Protein AF-A0A180FWT0-F1 (afdb_monomer_lite)

pLDDT: mean 76.41, std 14.76, range [39.97, 93.94]

Organism: Puccinia triticina (isolate 1-1 / race 1 (BBBD)) (NCBI:txid630390)

Radius of gyration: 34.97 Å; chains: 1; bounding box: 63×53×102 Å

Foldseek 3Di:
DDDPVCVVPVVVVVVVVLCVCLALDPVSLVVLVVVLVPQDDDDDPVVSVVSNVVSVVSNVSSPNDDDDPPDPDDDQQVVLLVVLVVDDPVCVVVSVVQSVPPSHGNVNSVVSVVVVVVVVVVVVPDPDDDDDDPDPPPPPPPPPLDAAQLGHDPNHPDDPVCPCSNVVVNDDPVVVVVVVVVVVVVVVVVVVVPPPDDD

Secondary structure (DSSP, 8-state):
---TTTTT-HHHHHHHHHHHHT---HHHHHHHHHHHHT----S-HHHHHHHHHHHHHHHHHTT------SS----HHHHHHHHHHTS-GGGHHHHHHHHTTPSP-HHHHHHHHHHHHHHHHHHTT--S--------S---S----SPBTTB--TTSSS-GGG-TTT-GGGS-HHHHHHHHHHHHHHHHHHHHTTSS---

Sequence (199 aa):
FITEENKKEPHLIWKALIAHFQSASAQNQLVVYQDFLKIRYTSSLEKFLTDIDLGLSHIRSVGIQIVKLEKRTLDEHLLAEYLVNLLPPKLESTKDLLLNKSPIDIDTVKQYLNSKSLSLSNVNTSTDSDSVTIKSEAALKTVSINCQDGCHNENARHSKANCYKLYPNKAPEAYKKRQLLAKAKKANAVTSEDISGVY

Structure (mmCIF, N/CA/C/O backbone):
data_AF-A0A180FWT0-F1
#
_entry.id   AF-A0A180FWT0-F1
#
loop_
_atom_site.group_PDB
_atom_site.id
_atom_site.type_symbol
_atom_site.label_atom_id
_atom_site.label_alt_id
_atom_site.label_comp_id
_atom_site.label_asym_id
_atom_site.label_entity_id
_atom_site.label_seq_id
_atom_site.pdbx_PDB_ins_code
_atom_site.Cartn_x
_atom_site.Cartn_y
_atom_site.Cartn_z
_atom_site.occupancy
_atom_site.B_iso_or_equiv
_atom_site.auth_seq_id
_atom_site.auth_comp_id
_atom_site.auth_asym_id
_atom_site.auth_atom_id
_atom_site.pdbx_PDB_model_num
ATOM 1 N N . PHE A 1 1 ? -13.343 14.350 16.901 1.00 78.75 1 PHE A N 1
ATOM 2 C CA . PHE A 1 1 ? -13.298 13.348 17.989 1.00 78.75 1 PHE A CA 1
ATOM 3 C C . PHE A 1 1 ? -13.928 13.851 19.279 1.00 78.75 1 PHE A C 1
ATOM 5 O O . PHE A 1 1 ? -14.637 13.071 19.896 1.00 78.75 1 PHE A O 1
ATOM 12 N N . ILE A 1 2 ? -13.710 15.112 19.676 1.00 86.88 2 ILE A N 1
ATOM 13 C CA . ILE A 1 2 ? -14.414 15.732 20.811 1.00 86.88 2 ILE A CA 1
ATOM 14 C C . ILE A 1 2 ? -15.689 16.416 20.297 1.00 86.88 2 ILE A C 1
ATOM 16 O O . ILE A 1 2 ? -15.621 17.148 19.311 1.00 86.88 2 ILE A O 1
ATOM 20 N N . THR A 1 3 ? -16.820 16.160 20.944 1.00 89.50 3 THR A N 1
ATOM 21 C CA . THR A 1 3 ? -18.133 16.779 20.712 1.00 89.50 3 THR A CA 1
ATOM 22 C C . THR A 1 3 ? -18.697 17.267 22.048 1.00 89.50 3 THR A C 1
ATOM 24 O O . THR A 1 3 ? -18.185 16.889 23.105 1.00 89.50 3 THR A O 1
ATOM 27 N N . GLU A 1 4 ? -19.736 18.103 22.035 1.00 86.81 4 GLU A N 1
ATOM 28 C CA . GLU A 1 4 ? -20.341 18.609 23.279 1.00 86.81 4 GLU A CA 1
ATOM 29 C C . GLU A 1 4 ? -20.910 17.474 24.150 1.00 86.81 4 GLU A C 1
ATOM 31 O O . GLU A 1 4 ? -20.893 17.564 25.377 1.00 86.81 4 GLU A O 1
ATOM 36 N N . GLU A 1 5 ? -21.303 16.359 23.532 1.00 82.50 5 GLU A N 1
ATOM 37 C CA . GLU A 1 5 ? -21.844 15.176 24.200 1.00 82.50 5 GLU A CA 1
ATOM 38 C C . GLU A 1 5 ? -20.759 14.313 24.862 1.00 82.50 5 GLU A C 1
ATOM 40 O O . GLU A 1 5 ? -21.018 13.693 25.887 1.00 82.50 5 GLU A O 1
ATOM 45 N N . ASN A 1 6 ? -19.536 14.266 24.315 1.00 86.56 6 ASN A N 1
ATOM 46 C CA . ASN A 1 6 ? -18.476 13.373 24.810 1.00 86.56 6 ASN A CA 1
ATOM 47 C C . ASN A 1 6 ? -17.325 14.088 25.542 1.00 86.56 6 ASN A C 1
ATOM 49 O O . ASN A 1 6 ? -16.444 13.436 26.104 1.00 86.56 6 ASN A O 1
ATOM 53 N N . LYS A 1 7 ? -17.332 15.428 25.584 1.00 89.12 7 LYS A N 1
ATOM 54 C CA . LYS A 1 7 ? -16.257 16.260 26.157 1.00 89.12 7 LYS A CA 1
ATOM 55 C C . LYS A 1 7 ? -15.953 15.973 27.630 1.00 89.12 7 LYS A C 1
ATOM 57 O O . LYS A 1 7 ? -14.825 16.186 28.068 1.00 89.12 7 LYS A O 1
ATOM 62 N N . LYS A 1 8 ? -16.942 15.502 28.397 1.00 91.94 8 LYS A N 1
ATOM 63 C CA . LYS A 1 8 ? -16.794 15.118 29.816 1.00 91.94 8 LYS A CA 1
ATOM 64 C C . LYS A 1 8 ? -16.557 13.622 30.022 1.00 91.94 8 LYS A C 1
ATOM 66 O O . LYS A 1 8 ? -16.375 13.186 31.154 1.00 91.94 8 LYS A O 1
ATOM 71 N N . GLU A 1 9 ? -16.527 12.845 28.944 1.00 92.12 9 GLU A N 1
ATOM 72 C CA . GLU A 1 9 ? -16.448 11.390 28.976 1.00 92.12 9 GLU A CA 1
ATOM 73 C C . GLU A 1 9 ? -15.250 10.903 28.145 1.00 92.12 9 GLU A C 1
ATOM 75 O O . GLU A 1 9 ? -15.405 10.471 27.000 1.00 92.12 9 GLU A O 1
ATOM 80 N N . PRO A 1 10 ? -14.027 10.927 28.718 1.00 90.56 10 PRO A N 1
ATOM 81 C CA . PRO A 1 10 ? -12.801 10.565 28.002 1.00 90.56 10 PRO A CA 1
ATOM 82 C C . PRO A 1 10 ? -12.847 9.184 27.338 1.00 90.56 10 PRO A C 1
ATOM 84 O O . PRO A 1 10 ? -12.269 8.983 26.272 1.00 90.56 10 PRO A O 1
ATOM 87 N N . HIS A 1 11 ? -13.573 8.236 27.935 1.00 91.81 11 HIS A N 1
ATOM 88 C CA . HIS A 1 11 ? -13.731 6.889 27.396 1.00 91.81 11 HIS A CA 1
ATOM 89 C C . HIS A 1 11 ? -14.495 6.865 26.055 1.00 91.81 11 HIS A C 1
ATOM 91 O O . HIS A 1 11 ? -14.166 6.058 25.185 1.00 91.81 11 HIS A O 1
ATOM 97 N N . LEU A 1 12 ? -15.459 7.770 25.839 1.00 92.38 12 LEU A N 1
ATOM 98 C CA . LEU A 1 12 ? -16.175 7.900 24.565 1.00 92.38 12 LEU A CA 1
ATOM 99 C C . LEU A 1 12 ? -15.284 8.504 23.478 1.00 92.38 12 LEU A C 1
ATOM 101 O O . LEU A 1 12 ? -15.310 8.045 22.336 1.00 92.38 12 LEU A O 1
ATOM 105 N N . ILE A 1 13 ? -14.452 9.486 23.835 1.00 92.00 13 ILE A N 1
ATOM 106 C CA . ILE A 1 13 ? -13.453 10.063 22.924 1.00 92.00 13 ILE A CA 1
ATOM 107 C C . ILE A 1 13 ? -12.454 8.978 22.500 1.00 92.00 13 ILE A C 1
ATOM 109 O O . ILE A 1 13 ? -12.168 8.831 21.310 1.00 92.00 13 ILE A O 1
ATOM 113 N N . TRP A 1 14 ? -11.975 8.174 23.456 1.00 92.56 14 TRP A N 1
ATOM 114 C CA . TRP A 1 14 ? -11.074 7.051 23.192 1.00 92.56 14 TRP A CA 1
ATOM 115 C C . TRP A 1 14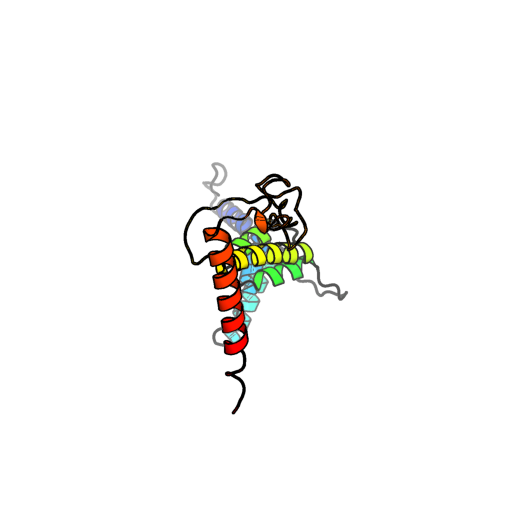 ? -11.710 6.010 22.264 1.00 92.56 14 TRP A C 1
ATOM 117 O O . TRP A 1 14 ? -11.099 5.593 21.281 1.00 92.56 14 TRP A O 1
ATOM 127 N N . LYS A 1 15 ? -12.975 5.650 22.507 1.00 91.19 15 LYS A N 1
ATOM 128 C CA . LYS A 1 15 ? -13.726 4.727 21.649 1.00 91.19 15 LYS A CA 1
ATOM 129 C C . LYS A 1 15 ? -13.891 5.266 20.225 1.00 91.19 15 LYS A C 1
ATOM 131 O O . LYS A 1 15 ? -13.723 4.509 19.273 1.00 91.19 15 LYS A O 1
ATOM 136 N N . ALA A 1 16 ? -14.178 6.558 20.069 1.00 88.69 16 ALA A N 1
ATOM 137 C CA . ALA A 1 16 ? -14.307 7.198 18.760 1.00 88.69 16 ALA A CA 1
ATOM 138 C C . ALA A 1 16 ? -12.976 7.233 17.989 1.00 88.69 16 ALA A C 1
ATOM 140 O O . ALA A 1 16 ? -12.963 7.025 16.776 1.00 88.69 16 ALA A O 1
ATOM 141 N N . LEU A 1 17 ? -11.856 7.459 18.684 1.00 89.75 17 LEU A N 1
ATOM 142 C CA . LEU A 1 17 ? -10.516 7.385 18.095 1.00 89.75 17 LEU A CA 1
ATOM 143 C C . LEU A 1 17 ? -10.196 5.968 17.614 1.00 89.75 17 LEU A C 1
ATOM 145 O O . LEU A 1 17 ? -9.812 5.793 16.459 1.00 89.75 17 LEU A O 1
ATOM 149 N N . ILE A 1 18 ? -10.411 4.958 18.465 1.00 87.56 18 ILE A N 1
ATOM 150 C CA . ILE A 1 18 ? -10.211 3.551 18.094 1.00 87.56 18 ILE A CA 1
ATOM 151 C C . ILE A 1 18 ? -11.058 3.201 16.870 1.00 87.56 18 ILE A C 1
ATOM 153 O O . ILE A 1 18 ? -10.528 2.680 15.895 1.00 87.56 18 ILE A O 1
ATOM 157 N N . ALA A 1 19 ? -12.349 3.541 16.888 1.00 87.50 19 ALA A N 1
ATOM 158 C CA . ALA A 1 19 ? -13.264 3.243 15.791 1.00 87.50 19 ALA A CA 1
ATOM 159 C C . ALA A 1 19 ? -12.840 3.892 14.464 1.00 87.50 19 ALA A C 1
ATOM 161 O O . ALA A 1 19 ? -13.035 3.307 13.403 1.00 87.50 19 ALA A O 1
ATOM 162 N N . HIS A 1 20 ? -12.242 5.084 14.509 1.00 86.81 20 HIS A N 1
ATOM 163 C CA . HIS A 1 20 ? -11.741 5.751 13.313 1.00 86.81 20 HIS A CA 1
ATOM 164 C C . HIS A 1 20 ? -10.509 5.052 12.729 1.00 86.81 20 HIS A C 1
ATOM 166 O O . HIS A 1 20 ? -10.480 4.779 11.533 1.00 86.81 20 HIS A O 1
ATOM 172 N N . PHE A 1 21 ? -9.506 4.731 13.551 1.00 84.12 21 PHE A N 1
ATOM 173 C CA . PHE A 1 21 ? -8.277 4.091 13.061 1.00 84.12 21 PHE A CA 1
ATOM 174 C C . PHE A 1 21 ? -8.442 2.595 12.760 1.00 84.12 21 PHE A C 1
ATOM 176 O O . PHE A 1 21 ? -7.735 2.061 11.913 1.00 84.12 21 PHE A O 1
ATOM 183 N N . GLN A 1 22 ? -9.406 1.928 13.392 1.00 87.00 22 GLN A N 1
ATOM 184 C CA . GLN A 1 22 ? -9.810 0.549 13.082 1.00 87.00 22 GLN A CA 1
ATOM 185 C C . GLN A 1 22 ? -10.997 0.497 12.111 1.00 87.00 22 GLN A C 1
ATOM 187 O O . GLN A 1 22 ? -11.660 -0.529 11.975 1.00 87.00 22 GLN A O 1
ATOM 192 N N . SER A 1 23 ? -11.304 1.609 11.441 1.00 89.94 23 SER A N 1
ATOM 193 C CA . SER A 1 23 ? -12.400 1.663 10.481 1.00 89.94 23 SER A CA 1
ATOM 194 C C . SER A 1 23 ? -12.170 0.660 9.352 1.00 89.94 23 SER A C 1
ATOM 196 O O . SER A 1 23 ? -11.110 0.657 8.725 1.00 89.94 23 SER A O 1
ATOM 198 N N . ALA A 1 24 ? -13.193 -0.129 9.030 1.00 87.25 24 ALA A N 1
ATOM 199 C CA . ALA A 1 24 ? -13.201 -1.035 7.882 1.00 87.25 24 ALA A CA 1
ATOM 200 C C . ALA A 1 24 ? -13.470 -0.306 6.548 1.00 87.25 24 ALA A C 1
ATOM 202 O O . ALA A 1 24 ? -14.013 -0.883 5.610 1.00 87.25 24 ALA A O 1
ATOM 203 N N . SER A 1 25 ? -13.147 0.988 6.464 1.00 86.50 25 SER A N 1
ATOM 204 C CA . SER A 1 25 ? -13.249 1.730 5.209 1.00 86.50 25 SER A CA 1
ATOM 205 C C . SER A 1 25 ? -12.216 1.220 4.204 1.00 86.50 25 SER A C 1
ATOM 207 O O . SER A 1 25 ? -11.083 0.914 4.578 1.00 86.50 25 SER A O 1
ATOM 209 N N . ALA A 1 26 ? -12.585 1.186 2.921 1.00 79.88 26 ALA A N 1
ATOM 210 C CA . ALA A 1 26 ? -11.707 0.705 1.852 1.00 79.88 26 ALA A CA 1
ATOM 211 C C . ALA A 1 26 ? -10.355 1.440 1.828 1.00 79.88 26 ALA A C 1
ATOM 213 O O . ALA A 1 26 ? -9.312 0.816 1.666 1.00 79.88 26 ALA A O 1
ATOM 214 N N . GLN A 1 27 ? -10.358 2.755 2.076 1.00 82.94 27 GLN A N 1
ATOM 215 C CA . GLN A 1 27 ? -9.132 3.552 2.133 1.00 82.94 27 GLN A CA 1
ATOM 216 C C . GLN A 1 27 ? -8.214 3.127 3.286 1.00 82.94 27 GLN A C 1
ATOM 218 O O . GLN A 1 27 ? -7.009 2.994 3.095 1.00 82.94 27 GLN A O 1
ATOM 223 N N . ASN A 1 28 ? -8.765 2.915 4.485 1.00 87.25 28 ASN A N 1
ATOM 224 C CA . ASN A 1 28 ? -7.972 2.504 5.643 1.00 87.25 28 ASN A CA 1
ATOM 225 C C . ASN A 1 28 ? -7.430 1.079 5.465 1.00 87.25 28 ASN A C 1
ATOM 227 O O . ASN A 1 28 ? -6.261 0.819 5.736 1.00 87.25 28 ASN A O 1
ATOM 231 N N . GLN A 1 29 ? -8.259 0.176 4.937 1.00 89.06 29 GLN A N 1
ATOM 232 C CA . GLN A 1 29 ? -7.852 -1.184 4.590 1.00 89.06 29 GLN A CA 1
ATOM 233 C C . GLN A 1 29 ? -6.693 -1.191 3.590 1.00 89.06 29 GLN A C 1
ATOM 235 O O . GLN A 1 29 ? -5.713 -1.899 3.809 1.00 89.06 29 GLN A O 1
ATOM 240 N N . LEU A 1 30 ? -6.767 -0.360 2.547 1.00 85.06 30 LEU A N 1
ATOM 241 C CA . LEU A 1 30 ? -5.717 -0.234 1.540 1.00 85.06 30 LEU A CA 1
ATOM 242 C C . LEU A 1 30 ? -4.390 0.238 2.149 1.00 85.06 30 LEU A C 1
ATOM 244 O O . LEU A 1 30 ? -3.348 -0.359 1.897 1.00 85.06 30 LEU A O 1
ATOM 248 N N . VAL A 1 31 ? -4.422 1.277 2.991 1.00 88.12 31 VAL A N 1
ATOM 249 C CA . VAL A 1 31 ? -3.218 1.799 3.662 1.00 88.12 31 VAL A CA 1
ATOM 250 C C . VAL A 1 31 ? -2.579 0.732 4.555 1.00 88.12 31 VAL A C 1
ATOM 252 O O . VAL A 1 31 ? -1.380 0.478 4.449 1.00 88.12 31 VAL A O 1
ATOM 255 N N . VAL A 1 32 ? -3.377 0.056 5.388 1.00 91.31 32 VAL A N 1
ATOM 256 C CA . VAL A 1 32 ? -2.882 -1.000 6.286 1.00 91.31 32 VAL A CA 1
ATOM 257 C C . VAL A 1 32 ? -2.334 -2.197 5.506 1.00 91.31 32 VAL A C 1
ATOM 259 O O . VAL A 1 32 ? -1.296 -2.751 5.875 1.00 91.31 32 VAL A O 1
ATOM 262 N N . TYR A 1 33 ? -2.985 -2.582 4.407 1.00 90.00 33 TYR A N 1
ATOM 263 C CA . TYR A 1 33 ? -2.502 -3.648 3.534 1.00 90.00 33 TYR A CA 1
ATOM 264 C C . TYR A 1 33 ? -1.167 -3.282 2.871 1.00 90.00 33 TYR A C 1
ATOM 266 O O . TYR A 1 33 ? -0.233 -4.084 2.866 1.00 90.00 33 TYR A O 1
ATOM 274 N N . GLN A 1 34 ? -1.017 -2.050 2.388 1.00 89.19 34 GLN A N 1
ATOM 275 C CA . GLN A 1 34 ? 0.245 -1.582 1.815 1.00 89.19 34 GLN A CA 1
ATOM 276 C C . GLN A 1 34 ? 1.382 -1.547 2.833 1.00 89.19 34 GLN A C 1
ATOM 278 O O . GLN A 1 34 ? 2.512 -1.899 2.495 1.00 89.19 34 GLN A O 1
ATOM 283 N N . ASP A 1 35 ? 1.110 -1.136 4.069 1.00 91.31 35 ASP A N 1
ATOM 284 C CA . ASP A 1 35 ? 2.120 -1.145 5.126 1.00 91.31 35 ASP A CA 1
ATOM 285 C C . ASP A 1 35 ? 2.554 -2.569 5.483 1.00 91.31 35 ASP A C 1
ATOM 287 O O . ASP A 1 35 ? 3.748 -2.814 5.666 1.00 91.31 35 ASP A O 1
ATOM 291 N N . PHE A 1 36 ? 1.630 -3.533 5.460 1.00 93.19 36 PHE A N 1
ATOM 292 C CA . PHE A 1 36 ? 1.966 -4.949 5.589 1.00 93.19 36 PHE A CA 1
ATOM 293 C C . PHE A 1 36 ? 2.889 -5.436 4.462 1.00 93.19 36 PHE A C 1
ATOM 295 O O . PHE A 1 36 ? 3.893 -6.096 4.725 1.00 93.19 36 PHE A O 1
ATOM 302 N N . LEU A 1 37 ? 2.613 -5.064 3.207 1.00 90.88 37 LEU A N 1
ATOM 303 C CA . LEU A 1 37 ? 3.448 -5.445 2.057 1.00 90.88 37 LEU A CA 1
ATOM 304 C C . LEU A 1 37 ? 4.873 -4.863 2.107 1.00 90.88 37 LEU A C 1
ATOM 306 O O . LEU A 1 37 ? 5.776 -5.375 1.442 1.00 90.88 37 LEU A O 1
ATOM 310 N N . LYS A 1 38 ? 5.100 -3.796 2.883 1.00 92.12 38 LYS A N 1
ATOM 311 C CA . LYS A 1 38 ? 6.429 -3.194 3.073 1.00 92.12 38 LYS A CA 1
ATOM 312 C C . LYS A 1 38 ? 7.287 -3.932 4.101 1.00 92.12 38 LYS A C 1
ATOM 314 O O . LYS A 1 38 ? 8.480 -3.631 4.176 1.00 92.12 38 LYS A O 1
ATOM 319 N N . ILE A 1 39 ? 6.729 -4.871 4.872 1.00 91.00 39 ILE A N 1
ATOM 320 C CA . ILE A 1 39 ? 7.488 -5.664 5.847 1.00 91.00 39 ILE A CA 1
ATOM 321 C C . ILE A 1 39 ? 8.574 -6.451 5.106 1.00 91.00 39 ILE A C 1
ATOM 323 O O . ILE A 1 39 ? 8.313 -7.197 4.163 1.00 91.00 39 ILE A O 1
ATOM 327 N N . ARG A 1 40 ? 9.826 -6.264 5.526 1.00 90.81 40 ARG A N 1
ATOM 328 C CA . ARG A 1 40 ? 11.009 -6.901 4.935 1.00 90.81 40 ARG A CA 1
ATOM 329 C C . ARG A 1 40 ? 11.898 -7.442 6.038 1.00 90.81 40 ARG A C 1
ATOM 331 O O . ARG A 1 40 ? 11.916 -6.918 7.149 1.00 90.81 40 ARG A O 1
ATOM 338 N N . TYR A 1 41 ? 12.677 -8.464 5.712 1.00 91.19 41 TYR A N 1
ATOM 339 C CA . TYR A 1 41 ? 13.697 -8.964 6.621 1.00 91.19 41 TYR A CA 1
ATOM 340 C C . TYR A 1 41 ? 14.765 -7.885 6.846 1.00 91.19 41 TYR A C 1
ATOM 342 O O . TYR A 1 41 ? 15.382 -7.420 5.888 1.00 91.19 41 TYR A O 1
ATOM 350 N N . THR A 1 42 ? 14.973 -7.477 8.099 1.00 86.31 42 THR A N 1
ATOM 351 C CA . THR A 1 42 ? 15.917 -6.397 8.439 1.00 86.31 42 THR A CA 1
ATOM 352 C C . THR A 1 42 ? 17.121 -6.868 9.242 1.00 86.31 42 THR A C 1
ATOM 354 O O . THR A 1 42 ? 18.227 -6.399 8.985 1.00 86.31 42 THR A O 1
ATOM 357 N N . SER A 1 43 ? 16.944 -7.770 10.212 1.00 87.12 43 SER A N 1
ATOM 358 C CA . SER A 1 43 ? 18.039 -8.156 11.112 1.00 87.12 43 SER A CA 1
ATOM 359 C C . SER A 1 43 ? 17.976 -9.608 11.578 1.00 87.12 43 SER A C 1
ATOM 361 O O . SER A 1 43 ? 18.782 -10.423 11.131 1.00 87.12 43 SER A O 1
ATOM 363 N N . SER A 1 44 ? 17.047 -9.935 12.479 1.00 93.62 44 SER A N 1
ATOM 364 C CA . SER A 1 44 ? 16.900 -11.259 13.082 1.00 93.62 44 SER A CA 1
ATOM 365 C C . SER A 1 44 ? 15.587 -11.911 12.677 1.00 93.62 44 SER A C 1
ATOM 367 O O . SER A 1 44 ? 14.584 -11.237 12.430 1.00 93.62 44 SER A O 1
ATOM 369 N N . LEU A 1 45 ? 15.593 -13.243 12.658 1.00 89.62 45 LEU A N 1
ATOM 370 C CA . LEU A 1 45 ? 14.399 -14.033 12.384 1.00 89.62 45 LEU A CA 1
ATOM 371 C C . LEU A 1 45 ? 13.286 -13.754 13.402 1.00 89.62 45 LEU A C 1
ATOM 373 O O . LEU A 1 45 ? 12.142 -13.579 13.009 1.00 89.62 45 LEU A O 1
ATOM 377 N N . GLU A 1 46 ? 13.620 -13.645 14.688 1.00 91.88 46 GLU A N 1
ATOM 378 C CA . GLU A 1 46 ? 12.656 -13.340 15.754 1.00 91.88 46 GLU A CA 1
ATOM 379 C C . GLU A 1 46 ? 11.956 -11.992 15.539 1.00 91.88 46 GLU A C 1
ATOM 381 O O . GLU A 1 46 ? 10.729 -11.900 15.611 1.00 91.88 46 GLU A O 1
ATOM 386 N N . LYS A 1 47 ? 12.725 -10.950 15.199 1.00 90.81 47 LYS A N 1
ATOM 387 C CA . LYS A 1 47 ? 12.164 -9.633 14.895 1.00 90.81 47 LYS A CA 1
ATOM 388 C C . LYS A 1 47 ? 11.288 -9.681 13.647 1.00 90.81 47 LYS A C 1
ATOM 390 O O . LYS A 1 47 ? 10.194 -9.138 13.658 1.00 90.81 47 LYS A O 1
ATOM 395 N N . PHE A 1 48 ? 11.731 -10.381 12.606 1.00 93.00 48 PHE A N 1
ATOM 396 C CA . PHE A 1 48 ? 10.950 -10.529 11.383 1.00 93.00 48 PHE A CA 1
ATOM 397 C C . PHE A 1 48 ? 9.618 -11.258 11.619 1.00 93.00 48 PHE A C 1
ATOM 399 O O . PHE A 1 48 ? 8.589 -10.816 11.119 1.00 93.00 48 PHE A O 1
ATOM 406 N N . LEU A 1 49 ? 9.615 -12.332 12.416 1.00 91.06 49 LEU A N 1
ATOM 407 C CA . LEU A 1 49 ? 8.386 -13.029 12.808 1.00 91.06 49 LEU A CA 1
ATOM 408 C C . LEU A 1 49 ? 7.454 -12.115 13.616 1.00 91.06 49 LEU A C 1
ATOM 410 O O . LEU A 1 49 ? 6.256 -12.084 13.357 1.00 91.06 49 LEU A O 1
ATOM 414 N N . THR A 1 50 ? 8.012 -11.307 14.520 1.00 93.44 50 THR A N 1
ATOM 415 C CA . THR A 1 50 ? 7.246 -10.333 15.312 1.00 93.44 50 THR A CA 1
ATOM 416 C C . THR A 1 50 ? 6.625 -9.247 14.429 1.00 93.44 50 THR A C 1
ATOM 418 O O . THR A 1 50 ? 5.454 -8.909 14.594 1.00 93.44 50 THR A O 1
ATOM 421 N N . ASP A 1 51 ? 7.383 -8.725 13.461 1.00 92.62 51 ASP A N 1
ATOM 422 C CA . ASP A 1 51 ? 6.907 -7.729 12.498 1.00 92.62 51 ASP A CA 1
ATOM 423 C C . ASP A 1 51 ? 5.770 -8.308 11.630 1.00 92.62 51 ASP A C 1
ATOM 425 O O . ASP A 1 51 ? 4.768 -7.628 11.394 1.00 92.62 51 ASP A O 1
ATOM 429 N N . ILE A 1 52 ? 5.876 -9.581 11.218 1.00 92.88 52 ILE A N 1
ATOM 430 C CA . ILE A 1 52 ? 4.803 -10.305 10.517 1.00 92.88 52 ILE A CA 1
ATOM 431 C C . ILE A 1 52 ? 3.553 -10.420 11.397 1.00 92.88 52 ILE A C 1
ATOM 433 O O . ILE A 1 52 ? 2.467 -10.057 10.945 1.00 92.88 52 ILE A O 1
ATOM 437 N N . ASP A 1 53 ? 3.677 -10.900 12.636 1.00 92.12 53 ASP A N 1
ATOM 438 C CA . ASP A 1 53 ? 2.533 -11.101 13.536 1.00 92.12 53 ASP A CA 1
ATOM 439 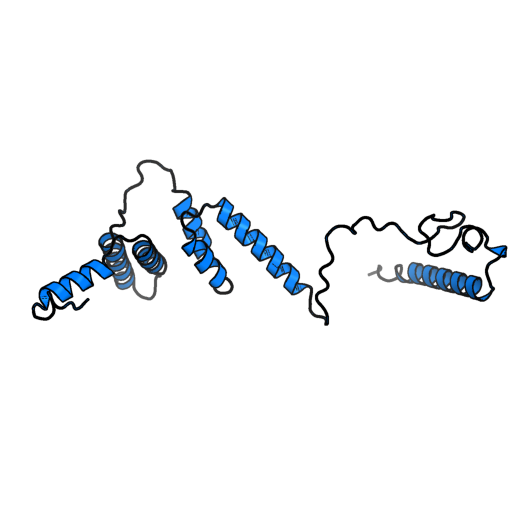C C . ASP A 1 53 ? 1.818 -9.783 13.867 1.00 92.12 53 ASP A C 1
ATOM 441 O O . ASP A 1 53 ? 0.580 -9.718 13.891 1.00 92.12 53 ASP A O 1
ATOM 445 N N . LEU A 1 54 ? 2.583 -8.703 14.054 1.00 93.94 54 LEU A N 1
ATOM 446 C CA . LEU A 1 54 ? 2.049 -7.357 14.241 1.00 93.94 54 LEU A CA 1
ATOM 447 C C . LEU A 1 54 ? 1.297 -6.883 12.991 1.00 93.94 54 LEU A C 1
ATOM 449 O O . LEU A 1 54 ? 0.161 -6.415 13.082 1.00 93.94 54 LEU A O 1
ATOM 453 N N . GLY A 1 55 ? 1.897 -7.063 11.814 1.00 93.25 55 GLY A N 1
ATOM 454 C CA . GLY A 1 55 ? 1.282 -6.718 10.539 1.00 93.25 55 GLY A CA 1
ATOM 455 C C . GLY A 1 55 ? -0.024 -7.480 10.275 1.00 93.25 55 GLY A C 1
ATOM 456 O O . GLY A 1 55 ? -1.032 -6.880 9.898 1.00 93.25 55 GLY A O 1
ATOM 457 N N . LEU A 1 56 ? -0.048 -8.788 10.551 1.00 92.75 56 LEU A N 1
ATOM 458 C CA . LEU A 1 56 ? -1.254 -9.618 10.455 1.00 92.75 56 LEU A CA 1
ATOM 459 C C . LEU A 1 56 ? -2.345 -9.153 11.426 1.00 92.75 56 LEU A C 1
ATOM 461 O O . LEU A 1 56 ? -3.531 -9.173 11.088 1.00 92.75 56 LEU A O 1
ATOM 465 N N . SER A 1 57 ? -1.956 -8.721 12.625 1.00 91.56 57 SER A N 1
ATOM 466 C CA . SER A 1 57 ? -2.883 -8.184 13.622 1.00 91.56 57 SER A CA 1
ATOM 467 C C . SER A 1 57 ? -3.516 -6.870 13.157 1.00 91.56 57 SER A C 1
ATOM 469 O O . SER A 1 57 ? -4.721 -6.684 13.327 1.00 91.56 57 SER A O 1
ATOM 471 N N . HIS A 1 58 ? -2.747 -5.990 12.507 1.00 91.56 58 HIS A N 1
ATOM 472 C CA . HIS A 1 58 ? -3.266 -4.750 11.923 1.00 91.56 58 HIS A CA 1
ATOM 473 C C . HIS A 1 58 ? -4.226 -5.009 10.755 1.00 91.56 58 HIS A C 1
ATOM 475 O O . HIS A 1 58 ? -5.303 -4.426 10.710 1.00 91.56 58 HIS A O 1
ATOM 481 N N . ILE A 1 59 ? -3.893 -5.931 9.846 1.00 91.69 59 ILE A N 1
ATOM 482 C CA . ILE A 1 59 ? -4.789 -6.329 8.745 1.00 91.69 59 ILE A CA 1
ATOM 483 C C . ILE A 1 59 ? -6.143 -6.810 9.289 1.00 91.69 59 ILE A C 1
ATOM 485 O O . ILE A 1 59 ? -7.203 -6.392 8.820 1.00 91.69 59 ILE A O 1
ATOM 489 N N . ARG A 1 60 ? -6.122 -7.660 10.321 1.00 89.69 60 ARG A N 1
ATOM 490 C CA . ARG A 1 60 ? -7.349 -8.174 10.945 1.00 89.69 60 ARG A CA 1
ATOM 491 C C . ARG A 1 60 ? -8.138 -7.087 11.674 1.00 89.69 60 ARG A C 1
ATOM 493 O O . ARG A 1 60 ? -9.366 -7.142 11.665 1.00 89.69 60 ARG A O 1
ATOM 500 N N . SER A 1 61 ? -7.471 -6.104 12.286 1.00 89.31 61 SER A N 1
ATOM 501 C CA . SER A 1 61 ? -8.145 -5.043 13.050 1.00 89.31 61 SER A CA 1
ATOM 502 C C . SER A 1 61 ? -8.957 -4.086 12.173 1.00 89.31 61 SER A C 1
ATOM 504 O O . SER A 1 61 ? -9.949 -3.541 12.647 1.00 89.31 61 SER A O 1
ATOM 506 N N . VAL A 1 62 ? -8.603 -3.944 10.891 1.00 91.19 62 VAL A N 1
ATOM 507 C CA . VAL A 1 62 ? -9.383 -3.186 9.892 1.00 91.19 62 VAL A CA 1
ATOM 508 C C . VAL A 1 62 ? -10.393 -4.049 9.123 1.00 91.19 62 VAL A C 1
ATOM 510 O O . VAL A 1 62 ? -10.998 -3.599 8.149 1.00 91.19 62 VAL A O 1
ATOM 513 N N . GLY A 1 63 ? -10.600 -5.299 9.545 1.00 83.62 63 GLY A N 1
ATOM 514 C CA . GLY A 1 63 ? -11.623 -6.185 8.988 1.00 83.62 63 GLY A CA 1
ATOM 515 C C . GLY A 1 63 ? -11.231 -6.920 7.704 1.00 83.62 63 GLY A C 1
ATOM 516 O O . GLY A 1 63 ? -12.104 -7.515 7.074 1.00 83.62 63 GLY A O 1
ATOM 517 N N . ILE A 1 64 ? -9.950 -6.928 7.313 1.00 84.94 64 ILE A N 1
ATOM 518 C CA . ILE A 1 64 ? -9.486 -7.753 6.188 1.00 84.94 64 ILE A CA 1
ATOM 519 C C . ILE A 1 64 ? -9.429 -9.216 6.645 1.00 84.94 64 ILE A C 1
ATOM 521 O O . ILE A 1 64 ? -8.728 -9.574 7.596 1.00 84.94 64 ILE A O 1
ATOM 525 N N . GLN A 1 65 ? -10.170 -10.080 5.953 1.00 82.94 65 GLN A N 1
ATOM 526 C CA . GLN A 1 65 ? -10.215 -11.509 6.247 1.00 82.94 65 GLN A CA 1
ATOM 527 C C . GLN A 1 65 ? -9.139 -12.257 5.461 1.00 82.94 65 GLN A C 1
ATOM 529 O O . GLN A 1 65 ? -9.148 -12.287 4.233 1.00 82.94 65 GLN A O 1
ATOM 534 N N . ILE A 1 66 ? -8.226 -12.914 6.178 1.00 78.00 66 ILE A N 1
ATOM 535 C CA . ILE A 1 66 ? -7.233 -13.808 5.577 1.00 78.00 66 ILE A CA 1
ATOM 536 C C . ILE A 1 66 ? -7.852 -15.201 5.515 1.00 78.00 66 ILE A C 1
ATOM 538 O O . ILE A 1 66 ? -7.883 -15.924 6.511 1.00 78.00 66 ILE A O 1
ATOM 542 N N . VAL A 1 67 ? -8.374 -15.560 4.347 1.00 78.56 67 VAL A N 1
ATOM 543 C CA . VAL A 1 67 ? -8.996 -16.864 4.109 1.00 78.56 67 VAL A CA 1
ATOM 544 C C . VAL A 1 67 ? -8.036 -17.793 3.375 1.00 78.56 67 VAL A C 1
ATOM 546 O O . VAL A 1 67 ? -7.273 -17.378 2.503 1.00 78.56 67 VAL A O 1
ATOM 549 N N . LYS A 1 68 ? -8.076 -19.083 3.714 1.00 66.88 68 LYS A N 1
ATOM 550 C CA . LYS A 1 68 ? -7.402 -20.110 2.920 1.00 66.88 68 LYS A CA 1
ATOM 551 C C . LYS A 1 68 ? -8.214 -20.303 1.639 1.00 66.88 68 LYS A C 1
ATOM 553 O O . LYS A 1 68 ? -9.333 -20.799 1.701 1.00 66.88 68 LYS A O 1
ATOM 558 N N . LEU A 1 69 ? -7.670 -19.896 0.492 1.00 62.59 69 LEU A N 1
ATOM 559 C CA . LEU A 1 69 ? -8.315 -20.107 -0.807 1.00 62.59 69 LEU A CA 1
ATOM 560 C C . LEU A 1 69 ? -8.444 -21.616 -1.080 1.00 62.59 69 LEU A C 1
ATOM 562 O O . LEU A 1 69 ? -7.471 -22.281 -1.432 1.00 62.59 69 LEU A O 1
ATOM 566 N N . GLU A 1 70 ? -9.648 -22.167 -0.916 1.00 60.53 70 GLU A N 1
ATOM 567 C CA . GLU A 1 70 ? -9.956 -23.559 -1.283 1.00 60.53 70 GLU A CA 1
ATOM 568 C C . GLU A 1 70 ? -9.970 -23.765 -2.806 1.00 60.53 70 GLU A C 1
ATOM 570 O O . GLU A 1 70 ? -9.715 -24.866 -3.295 1.00 60.53 70 GLU A O 1
ATOM 575 N N . LYS A 1 71 ? -10.213 -22.694 -3.573 1.00 58.53 71 LYS A N 1
ATOM 576 C CA . LYS A 1 71 ? -10.135 -22.674 -5.037 1.00 58.53 71 LYS A CA 1
ATOM 577 C C . LYS A 1 71 ? -8.953 -21.817 -5.477 1.00 58.53 71 LYS A C 1
ATOM 579 O O . LYS A 1 71 ? -8.786 -20.692 -5.017 1.00 58.53 71 LYS A O 1
ATOM 584 N N . ARG A 1 72 ? -8.130 -22.366 -6.376 1.00 54.69 72 ARG A N 1
ATOM 585 C CA . ARG A 1 72 ? -6.988 -21.702 -7.031 1.00 54.69 72 ARG A CA 1
ATOM 586 C C . ARG A 1 72 ? -7.461 -20.616 -8.004 1.00 54.69 72 ARG A C 1
ATOM 588 O O . ARG A 1 72 ? -7.278 -20.739 -9.208 1.00 54.69 72 ARG A O 1
ATOM 595 N N . THR A 1 73 ? -8.097 -19.577 -7.493 1.00 60.56 73 THR A N 1
ATOM 596 C CA . THR A 1 73 ? -8.475 -18.392 -8.263 1.00 60.56 73 THR A CA 1
ATOM 597 C C . THR A 1 73 ? -7.931 -17.193 -7.517 1.00 60.56 73 THR A C 1
ATOM 599 O O . THR A 1 73 ? -8.502 -16.771 -6.518 1.00 60.56 73 THR A O 1
ATOM 602 N N . LEU A 1 74 ? -6.766 -16.725 -7.958 1.00 63.25 74 LEU A N 1
ATOM 603 C CA . LEU A 1 74 ? -6.201 -15.462 -7.513 1.00 63.25 74 LEU A CA 1
ATOM 604 C C . LEU A 1 74 ? -7.141 -14.348 -7.986 1.00 63.25 74 LEU A C 1
ATOM 606 O O . LEU A 1 74 ? -7.488 -14.317 -9.166 1.00 63.25 74 LEU A O 1
ATOM 610 N N . ASP A 1 75 ? -7.571 -13.488 -7.071 1.00 76.44 75 ASP A N 1
ATOM 611 C CA . ASP A 1 75 ? -8.406 -12.344 -7.420 1.00 76.44 75 ASP A CA 1
ATOM 612 C C . ASP A 1 75 ? -7.621 -11.377 -8.322 1.00 76.44 75 ASP A C 1
ATOM 614 O O . ASP A 1 75 ? -6.469 -11.029 -8.039 1.00 76.44 75 ASP A O 1
ATOM 618 N N . GLU A 1 76 ? -8.231 -10.995 -9.442 1.00 75.88 76 GLU A N 1
ATOM 619 C CA . GLU A 1 76 ? -7.600 -10.186 -10.485 1.00 75.88 76 GLU A CA 1
ATOM 620 C C . GLU A 1 76 ? -7.238 -8.783 -9.980 1.00 75.88 76 GLU A C 1
ATOM 622 O O . GLU A 1 76 ? -6.167 -8.264 -10.305 1.00 75.88 76 GLU A O 1
ATOM 627 N N . HIS A 1 77 ? -8.059 -8.214 -9.094 1.00 77.94 77 HIS A N 1
ATOM 628 C CA . HIS A 1 77 ? -7.815 -6.905 -8.498 1.00 77.94 77 HIS A CA 1
ATOM 629 C C . HIS A 1 77 ? -6.653 -6.946 -7.501 1.00 77.94 77 HIS A C 1
ATOM 631 O O . HIS A 1 77 ? -5.801 -6.055 -7.518 1.00 77.94 77 HIS A O 1
ATOM 637 N N . LEU A 1 78 ? -6.556 -8.010 -6.691 1.00 78.12 78 LEU A N 1
ATOM 638 C CA . LEU A 1 78 ? -5.410 -8.220 -5.794 1.00 78.12 78 LEU A CA 1
ATOM 639 C C . LEU A 1 78 ? -4.093 -8.334 -6.572 1.00 78.12 78 LEU A C 1
ATOM 641 O O . LEU A 1 78 ? -3.072 -7.769 -6.169 1.00 78.12 78 LEU A O 1
ATOM 645 N N . LEU A 1 79 ? -4.101 -9.042 -7.707 1.00 80.19 79 LEU A N 1
ATOM 646 C CA . LEU A 1 79 ? -2.917 -9.137 -8.559 1.00 80.19 79 LEU A CA 1
ATOM 647 C C . LEU A 1 79 ? -2.582 -7.793 -9.210 1.00 80.19 79 LEU A C 1
ATOM 649 O O . LEU A 1 79 ? -1.410 -7.420 -9.272 1.00 80.19 79 LEU A O 1
ATOM 653 N N . ALA A 1 80 ? -3.588 -7.054 -9.673 1.00 81.31 80 ALA A N 1
ATOM 654 C CA . ALA A 1 80 ? -3.392 -5.741 -10.270 1.00 81.31 80 ALA A CA 1
ATOM 655 C C . ALA A 1 80 ? -2.770 -4.747 -9.273 1.00 81.31 80 ALA A C 1
ATOM 657 O O . ALA A 1 80 ? -1.833 -4.028 -9.625 1.00 81.31 80 ALA A O 1
ATOM 658 N N . GLU A 1 81 ? -3.205 -4.758 -8.011 1.00 81.19 81 GLU A N 1
ATOM 659 C CA . GLU A 1 81 ? -2.612 -3.936 -6.954 1.00 81.19 81 GLU A CA 1
ATOM 660 C C . GLU A 1 81 ? -1.155 -4.329 -6.664 1.00 81.19 81 GLU A C 1
ATOM 662 O O . GLU A 1 81 ? -0.273 -3.470 -6.558 1.00 81.19 81 GLU A O 1
ATOM 667 N N . TYR A 1 82 ? -0.869 -5.633 -6.599 1.00 82.69 82 TYR A N 1
ATOM 668 C CA . TYR A 1 82 ? 0.500 -6.124 -6.450 1.00 82.69 82 TYR A CA 1
ATOM 669 C C . TYR A 1 82 ? 1.409 -5.629 -7.587 1.00 82.69 82 TYR A C 1
ATOM 671 O O . TYR A 1 82 ? 2.512 -5.145 -7.330 1.00 82.69 82 TYR A O 1
ATOM 679 N N . LEU A 1 83 ? 0.934 -5.669 -8.836 1.00 82.88 83 LEU A N 1
ATOM 680 C CA . LEU A 1 83 ? 1.680 -5.175 -9.998 1.00 82.88 83 LEU A CA 1
ATOM 681 C C . LEU A 1 83 ? 1.946 -3.665 -9.927 1.00 82.88 83 LEU A C 1
ATOM 683 O O . LEU A 1 83 ? 3.044 -3.221 -10.263 1.00 82.88 83 LEU A O 1
ATOM 687 N N . VAL A 1 84 ? 0.981 -2.874 -9.452 1.00 84.81 84 VAL A N 1
ATOM 688 C CA . VAL A 1 84 ? 1.151 -1.426 -9.235 1.00 84.81 84 VAL A CA 1
ATOM 689 C C . VAL A 1 84 ? 2.220 -1.142 -8.170 1.00 84.81 84 VAL A C 1
ATOM 691 O O . VAL A 1 84 ? 2.992 -0.193 -8.304 1.00 84.81 84 VAL A O 1
ATOM 694 N N . ASN A 1 85 ? 2.347 -1.997 -7.154 1.00 81.44 85 ASN A N 1
ATOM 695 C CA . ASN A 1 85 ? 3.368 -1.865 -6.110 1.00 81.44 85 ASN A CA 1
ATOM 696 C C . ASN A 1 85 ? 4.792 -2.241 -6.553 1.00 81.44 85 ASN A C 1
ATOM 698 O O . ASN A 1 85 ? 5.753 -1.853 -5.888 1.00 81.44 85 ASN A O 1
ATOM 702 N N . LEU A 1 86 ? 4.954 -2.943 -7.678 1.00 84.25 86 LEU A N 1
ATOM 703 C CA . LEU A 1 86 ? 6.270 -3.209 -8.272 1.00 84.25 86 LEU A CA 1
ATOM 704 C C . LEU A 1 86 ? 6.850 -1.991 -9.008 1.00 84.25 86 LEU A C 1
ATOM 706 O O . LEU A 1 86 ? 8.005 -2.029 -9.441 1.00 84.25 86 LEU A O 1
ATOM 710 N N . LEU A 1 87 ? 6.072 -0.915 -9.174 1.00 84.12 87 LEU A N 1
ATOM 711 C CA . LEU A 1 87 ? 6.527 0.272 -9.884 1.00 84.12 87 LEU A CA 1
ATOM 712 C C . LEU A 1 87 ? 7.689 0.962 -9.146 1.00 84.12 87 LEU A C 1
ATOM 714 O O . LEU A 1 87 ? 7.660 1.113 -7.924 1.00 84.12 87 LEU A O 1
ATOM 718 N N . PRO A 1 88 ? 8.719 1.423 -9.880 1.00 81.06 88 PRO A N 1
ATOM 719 C CA . PRO A 1 88 ? 9.834 2.149 -9.291 1.00 81.06 88 PRO A CA 1
ATOM 720 C C . PRO A 1 88 ? 9.378 3.500 -8.711 1.00 81.06 88 PRO A C 1
ATOM 722 O O . PRO A 1 88 ? 8.455 4.115 -9.245 1.00 81.06 88 PRO A O 1
ATOM 725 N N . PRO A 1 89 ? 10.100 4.053 -7.716 1.00 76.56 89 PRO A N 1
ATOM 726 C CA . PRO A 1 89 ? 9.720 5.292 -7.018 1.00 76.56 89 PRO A CA 1
ATOM 727 C C . PRO A 1 89 ? 9.623 6.523 -7.936 1.00 76.56 89 PRO A C 1
ATOM 729 O O . PRO A 1 89 ? 8.947 7.498 -7.627 1.00 76.56 89 PRO A O 1
ATOM 732 N N . LYS A 1 90 ? 10.248 6.482 -9.119 1.00 79.00 90 LYS A N 1
ATOM 733 C CA . LYS A 1 90 ? 10.101 7.520 -10.156 1.00 79.00 90 LYS A CA 1
ATOM 73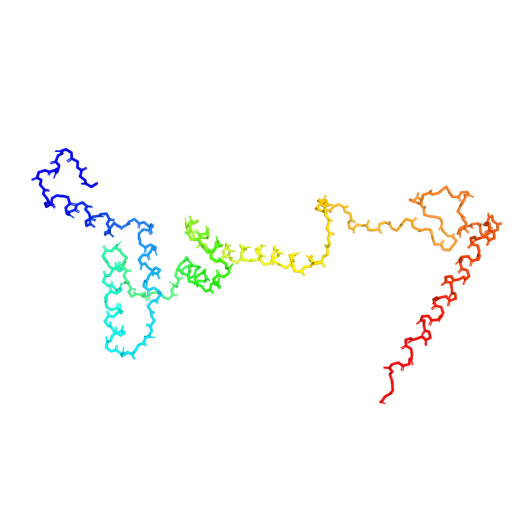4 C C . LYS A 1 90 ? 8.666 7.626 -10.705 1.00 79.00 90 LYS A C 1
ATOM 736 O O . LYS A 1 90 ? 8.342 8.611 -11.362 1.00 79.00 90 LYS A O 1
ATOM 741 N N . LEU A 1 91 ? 7.829 6.617 -10.467 1.00 80.44 91 LEU A N 1
ATOM 742 C CA . LEU A 1 91 ? 6.438 6.524 -10.910 1.00 80.44 91 LEU A CA 1
ATOM 743 C C . LEU A 1 91 ? 5.438 6.601 -9.741 1.00 80.44 91 LEU A C 1
ATOM 745 O O . LEU A 1 91 ? 4.275 6.256 -9.936 1.00 80.44 91 LEU A O 1
ATOM 749 N N . GLU A 1 92 ? 5.839 7.099 -8.564 1.00 78.81 92 GLU A N 1
ATOM 750 C CA . GLU A 1 92 ? 4.966 7.159 -7.374 1.00 78.81 92 GLU A CA 1
ATOM 751 C C . GLU A 1 92 ? 3.659 7.929 -7.637 1.00 78.81 92 GLU A C 1
ATOM 753 O O . GLU A 1 92 ? 2.576 7.461 -7.311 1.00 78.81 92 GLU A O 1
ATOM 758 N N . SER A 1 93 ? 3.719 9.037 -8.383 1.00 79.56 93 SER A N 1
ATOM 759 C CA . SER A 1 93 ? 2.517 9.793 -8.784 1.00 79.56 93 SER A CA 1
ATOM 760 C C . SER A 1 93 ? 1.533 8.986 -9.639 1.00 79.56 93 SER A C 1
ATOM 762 O O . SER A 1 93 ? 0.329 9.232 -9.635 1.00 79.56 93 SER A O 1
ATOM 764 N N . THR A 1 94 ? 2.045 8.025 -10.409 1.00 79.94 94 THR A N 1
ATOM 765 C CA . THR A 1 94 ? 1.232 7.123 -11.234 1.00 79.94 94 THR A CA 1
ATOM 766 C C . THR A 1 94 ? 0.634 6.014 -10.381 1.00 79.94 94 THR A C 1
ATOM 768 O O . THR A 1 94 ? -0.524 5.655 -10.569 1.00 79.94 94 THR A O 1
ATOM 771 N N . LYS A 1 95 ? 1.406 5.526 -9.412 1.00 82.81 95 LYS A N 1
ATOM 772 C CA . LYS A 1 95 ? 0.978 4.548 -8.419 1.00 82.81 95 LYS A CA 1
ATOM 773 C C . LYS A 1 95 ? -0.185 5.085 -7.575 1.00 82.81 95 LYS A C 1
ATOM 775 O O . LYS A 1 95 ? -1.234 4.451 -7.552 1.00 82.81 95 LYS A O 1
ATOM 780 N N . ASP A 1 96 ? -0.065 6.285 -7.006 1.00 80.94 96 ASP A N 1
ATOM 781 C CA . ASP A 1 96 ? -1.122 6.908 -6.190 1.00 80.94 96 ASP A CA 1
ATOM 782 C C . ASP A 1 96 ? -2.422 7.124 -6.977 1.00 80.94 96 ASP A C 1
ATOM 784 O O . ASP A 1 96 ? -3.524 6.880 -6.484 1.00 80.94 96 ASP A O 1
ATOM 788 N N . LEU A 1 97 ? -2.311 7.552 -8.237 1.00 82.00 97 LEU A N 1
ATOM 789 C CA . LEU A 1 97 ? -3.470 7.762 -9.103 1.00 82.00 97 LEU A CA 1
ATOM 790 C C . LEU A 1 97 ? -4.187 6.451 -9.441 1.00 82.00 97 LEU A C 1
ATOM 792 O O . LEU A 1 97 ? -5.415 6.438 -9.515 1.00 82.00 97 LEU A O 1
ATOM 796 N N . LEU A 1 98 ? -3.437 5.372 -9.663 1.00 79.75 98 LEU A N 1
ATOM 797 C CA . LEU A 1 98 ? -3.997 4.052 -9.943 1.00 79.75 98 LEU A CA 1
ATOM 798 C C . LEU A 1 98 ? -4.695 3.487 -8.700 1.00 79.75 98 LEU A C 1
ATOM 800 O O . LEU A 1 98 ? -5.850 3.080 -8.781 1.00 79.75 98 LEU A O 1
ATOM 804 N N . LEU A 1 99 ? -4.052 3.565 -7.537 1.00 76.62 99 LEU A N 1
ATOM 805 C CA . LEU A 1 99 ? -4.606 3.079 -6.271 1.00 76.62 99 LEU A CA 1
ATOM 806 C C . LEU A 1 99 ? -5.901 3.807 -5.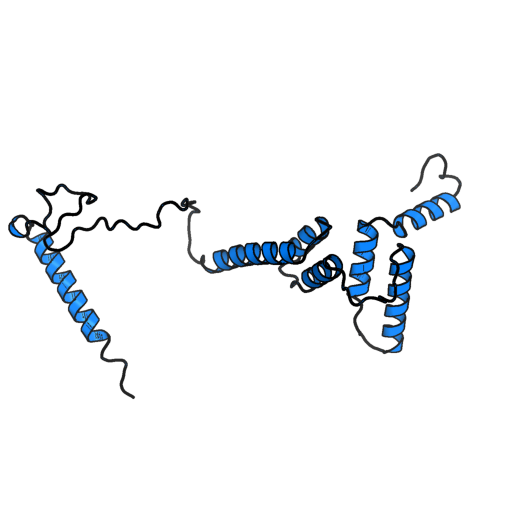864 1.00 76.62 99 LEU A C 1
ATOM 808 O O . LEU A 1 99 ? -6.821 3.183 -5.341 1.00 76.62 99 LEU A O 1
ATOM 812 N N . ASN A 1 100 ? -6.022 5.099 -6.183 1.00 80.56 100 ASN A N 1
ATOM 813 C CA . ASN A 1 100 ? -7.235 5.883 -5.924 1.00 80.56 100 ASN A CA 1
ATOM 814 C C . ASN A 1 100 ? -8.421 5.547 -6.853 1.00 80.56 100 ASN A C 1
ATOM 816 O O . ASN A 1 100 ? -9.539 5.984 -6.587 1.00 80.56 100 ASN A O 1
ATOM 820 N N . LYS A 1 101 ? -8.214 4.798 -7.946 1.00 69.8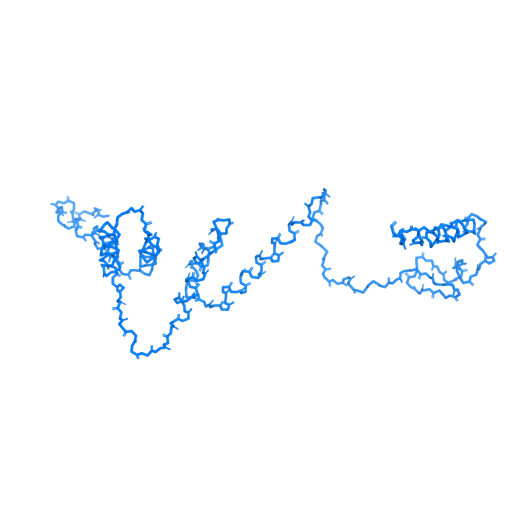1 101 LYS A N 1
ATOM 821 C CA . LYS A 1 101 ? -9.252 4.463 -8.944 1.00 69.81 101 LYS A CA 1
ATOM 822 C C . LYS A 1 101 ? -9.882 3.075 -8.755 1.00 69.81 101 LYS A C 1
ATOM 824 O O . LYS A 1 101 ? -10.420 2.520 -9.707 1.00 69.81 101 LYS A O 1
ATOM 829 N N . SER A 1 102 ? -9.822 2.518 -7.546 1.00 62.38 102 SER A N 1
ATOM 830 C CA . SER A 1 102 ? -10.357 1.187 -7.227 1.00 62.38 102 SER A CA 1
ATOM 831 C C . SER A 1 102 ? -11.848 1.029 -7.602 1.00 62.38 102 SER A C 1
ATOM 833 O O . SER A 1 102 ? -12.626 1.956 -7.349 1.00 62.38 102 SER A O 1
ATOM 835 N N . PRO A 1 103 ? -12.282 -0.122 -8.161 1.00 60.22 103 PRO A N 1
ATOM 836 C CA . PRO A 1 103 ? -11.517 -1.352 -8.406 1.00 60.22 103 PRO A CA 1
ATOM 837 C C . PRO A 1 103 ? -10.651 -1.283 -9.673 1.00 60.22 103 PRO A C 1
ATOM 839 O O . PRO A 1 103 ? -11.105 -0.852 -10.731 1.00 60.22 103 PRO A O 1
ATOM 842 N N . ILE A 1 104 ? -9.394 -1.726 -9.557 1.00 74.38 104 ILE A N 1
ATOM 843 C CA . ILE A 1 104 ? -8.417 -1.711 -10.651 1.00 74.38 104 ILE A CA 1
ATOM 844 C C . ILE A 1 104 ? -8.249 -3.104 -11.244 1.00 74.38 104 ILE A C 1
ATOM 846 O O . ILE A 1 104 ? -8.138 -4.083 -10.514 1.00 74.38 104 ILE A O 1
ATOM 850 N N . ASP A 1 105 ? -8.216 -3.185 -12.566 1.00 78.62 105 ASP A N 1
ATOM 851 C CA . ASP A 1 105 ? -8.026 -4.427 -13.311 1.00 78.62 105 ASP A CA 1
ATOM 852 C C . ASP A 1 105 ? -6.630 -4.470 -13.964 1.00 78.62 105 ASP A C 1
ATOM 854 O O . ASP A 1 105 ? -6.032 -3.426 -14.255 1.00 78.62 105 ASP A O 1
ATOM 858 N N . ILE A 1 106 ? -6.104 -5.672 -14.208 1.00 80.44 106 ILE A N 1
ATOM 859 C CA . ILE A 1 106 ? -4.786 -5.912 -14.805 1.00 80.44 106 ILE A CA 1
ATOM 860 C C . ILE A 1 106 ? -4.674 -5.212 -16.161 1.00 80.44 106 ILE A C 1
ATOM 862 O O . ILE A 1 106 ? -3.642 -4.598 -16.455 1.00 80.44 106 ILE A O 1
ATOM 866 N N . ASP A 1 107 ? -5.723 -5.261 -16.980 1.00 81.69 107 ASP A N 1
ATOM 867 C CA . ASP A 1 107 ? -5.713 -4.627 -18.298 1.00 81.69 107 ASP A CA 1
ATOM 868 C C . ASP A 1 107 ? -5.684 -3.102 -18.198 1.00 81.69 107 ASP A C 1
ATOM 870 O O . ASP A 1 107 ? -4.949 -2.441 -18.939 1.00 81.69 107 ASP A O 1
ATOM 874 N N . THR A 1 108 ? -6.372 -2.541 -17.203 1.00 79.81 108 THR A N 1
ATOM 875 C CA . THR A 1 108 ? -6.327 -1.101 -16.915 1.00 79.81 108 THR A CA 1
ATOM 876 C C . THR A 1 108 ? -4.923 -0.670 -16.481 1.00 79.81 108 THR A C 1
ATOM 878 O O . THR A 1 108 ? -4.410 0.345 -16.961 1.00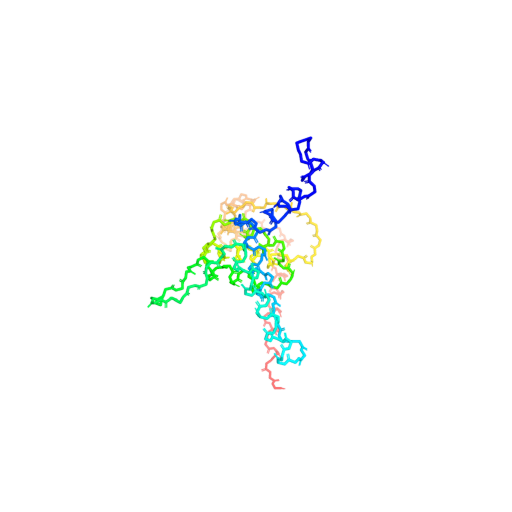 79.81 108 THR A O 1
ATOM 881 N N . VAL A 1 109 ? -4.257 -1.458 -15.626 1.00 81.94 109 VAL A N 1
ATOM 882 C CA . VAL A 1 109 ? -2.869 -1.197 -15.205 1.00 81.94 109 VAL A CA 1
ATOM 883 C C . VAL A 1 109 ? -1.927 -1.240 -16.408 1.00 81.94 109 VAL A C 1
ATOM 885 O O . VAL A 1 109 ? -1.166 -0.296 -16.624 1.00 81.94 109 VAL A O 1
ATOM 888 N N . LYS A 1 110 ? -2.008 -2.282 -17.244 1.00 84.50 110 LYS A N 1
ATOM 889 C CA . LYS A 1 110 ? -1.191 -2.397 -18.464 1.00 84.50 110 LYS A CA 1
ATOM 890 C C . LYS A 1 110 ? -1.417 -1.221 -19.410 1.00 84.50 110 LYS A C 1
ATOM 892 O O . LYS A 1 110 ? -0.449 -0.635 -19.891 1.00 84.50 110 LYS A O 1
ATOM 897 N N . GLN A 1 111 ? -2.670 -0.845 -19.663 1.00 84.19 111 GLN A N 1
ATOM 898 C CA . GLN A 1 111 ? -3.009 0.265 -20.552 1.00 84.19 111 GLN A CA 1
ATOM 899 C C . GLN A 1 111 ? -2.427 1.592 -20.046 1.00 84.19 111 GLN A C 1
ATOM 901 O O . GLN A 1 111 ? -1.857 2.358 -20.828 1.00 84.19 111 GLN A O 1
ATOM 906 N N . TYR A 1 112 ? -2.521 1.852 -18.741 1.00 82.44 112 TYR A N 1
ATOM 907 C CA . TYR A 1 112 ? -2.005 3.079 -18.137 1.00 82.44 112 TYR A CA 1
ATOM 908 C C . TYR A 1 112 ? -0.472 3.129 -18.124 1.00 82.44 112 TYR A C 1
ATOM 910 O O . TYR A 1 112 ? 0.132 4.172 -18.378 1.00 82.44 112 TYR A O 1
ATOM 918 N N . LEU A 1 113 ? 0.185 1.996 -17.873 1.00 84.44 113 LEU A N 1
ATOM 919 C CA . LEU A 1 113 ? 1.644 1.910 -17.941 1.00 84.44 113 LEU A CA 1
ATOM 920 C C . LEU A 1 113 ? 2.156 2.042 -19.378 1.00 84.44 113 LEU A C 1
ATOM 922 O O . LEU A 1 113 ? 3.164 2.712 -19.599 1.00 84.44 113 LEU A O 1
ATOM 926 N N . ASN A 1 114 ? 1.439 1.492 -20.359 1.00 84.56 114 ASN A N 1
ATOM 927 C CA . ASN A 1 114 ? 1.765 1.652 -21.776 1.00 84.56 114 ASN A CA 1
ATOM 928 C C . ASN A 1 114 ? 1.642 3.113 -22.228 1.00 84.56 114 ASN A C 1
ATOM 930 O O . ASN A 1 114 ? 2.555 3.634 -22.867 1.00 84.56 114 ASN A O 1
ATOM 934 N N . SER A 1 115 ? 0.569 3.815 -21.850 1.00 81.12 115 SER A N 1
ATOM 935 C CA . SER A 1 115 ? 0.416 5.241 -22.177 1.00 81.12 115 SER A CA 1
ATOM 936 C C . SER A 1 115 ? 1.493 6.105 -21.507 1.00 81.12 115 SER A C 1
ATOM 938 O O . SER A 1 115 ? 2.050 7.020 -22.125 1.00 81.12 115 SER A O 1
ATOM 940 N N . LYS A 1 116 ? 1.864 5.776 -20.263 1.00 81.81 116 LYS A N 1
ATOM 941 C CA . LYS A 1 116 ? 2.960 6.439 -19.549 1.00 81.81 116 LYS A CA 1
ATOM 942 C C . LYS A 1 116 ? 4.324 6.151 -20.181 1.00 81.81 116 LYS A C 1
ATOM 944 O O . LYS A 1 116 ? 5.140 7.065 -20.270 1.00 81.81 116 LYS A O 1
ATOM 949 N N . SER A 1 117 ? 4.560 4.928 -20.654 1.00 82.81 117 SER A N 1
ATOM 950 C CA . SER A 1 117 ? 5.783 4.537 -21.365 1.00 82.81 117 SER A CA 1
ATOM 951 C C . SER A 1 117 ? 5.957 5.314 -22.674 1.00 82.81 117 SER A C 1
ATOM 953 O O . SER A 1 117 ? 7.026 5.876 -22.920 1.00 82.81 117 SER A O 1
ATOM 955 N N . LEU A 1 118 ? 4.887 5.453 -23.465 1.00 75.62 118 LEU A N 1
ATOM 956 C CA . LEU A 1 118 ? 4.872 6.295 -24.670 1.00 75.62 118 LEU A CA 1
ATOM 957 C C . LEU A 1 118 ? 5.156 7.770 -24.341 1.00 75.62 118 LEU A C 1
ATOM 959 O O . LEU A 1 118 ? 5.939 8.435 -25.010 1.00 75.62 118 LEU A O 1
ATOM 963 N N . SER A 1 119 ? 4.583 8.277 -23.248 1.00 73.56 119 SER A N 1
ATOM 964 C CA . SER A 1 119 ? 4.832 9.656 -22.807 1.00 73.56 119 SER A CA 1
ATOM 965 C C . SER A 1 119 ? 6.289 9.884 -22.381 1.00 73.56 119 SER A C 1
ATOM 967 O O . SER A 1 119 ? 6.854 10.932 -22.669 1.00 73.56 119 SER A O 1
ATOM 969 N N . LEU A 1 120 ? 6.910 8.913 -21.701 1.00 72.50 120 LEU A N 1
ATOM 970 C CA . LEU A 1 120 ? 8.307 8.992 -21.255 1.00 72.50 120 LEU A CA 1
ATOM 971 C C . LEU A 1 120 ? 9.303 8.831 -22.412 1.00 72.50 120 LEU A C 1
ATOM 973 O O . LEU A 1 120 ? 10.328 9.506 -22.435 1.00 72.50 120 LEU A O 1
ATOM 977 N N . SER A 1 121 ? 9.005 7.969 -23.384 1.00 65.62 121 SER A N 1
ATOM 978 C CA . SER A 1 121 ? 9.854 7.771 -24.567 1.00 65.62 121 SER A CA 1
ATOM 979 C C . SER A 1 121 ? 9.871 8.997 -25.483 1.00 65.62 121 SER A C 1
ATOM 981 O O . SER A 1 121 ? 10.935 9.348 -25.988 1.00 65.62 121 SER A O 1
ATOM 983 N N . ASN A 1 122 ? 8.757 9.726 -25.594 1.00 58.47 122 ASN A N 1
ATOM 984 C CA . ASN A 1 122 ? 8.703 10.991 -26.333 1.00 58.47 122 ASN A CA 1
ATOM 985 C C . ASN A 1 122 ? 9.520 12.126 -25.681 1.00 58.47 122 ASN A C 1
ATOM 987 O O . ASN A 1 122 ? 9.937 13.050 -26.377 1.00 58.47 122 ASN A O 1
ATOM 991 N N . VAL A 1 123 ? 9.770 12.066 -24.367 1.00 56.94 123 VAL A N 1
ATOM 992 C CA . VAL A 1 123 ? 10.585 13.063 -23.642 1.00 56.94 123 VAL A CA 1
ATOM 993 C C . VAL A 1 123 ? 12.087 12.831 -23.859 1.00 56.94 123 VAL A C 1
ATOM 995 O O . VAL A 1 123 ? 12.862 13.784 -23.878 1.00 56.94 123 VAL A O 1
ATOM 998 N N . ASN A 1 124 ? 12.511 11.590 -24.115 1.00 51.38 124 ASN A N 1
ATOM 999 C CA . ASN A 1 124 ? 13.920 11.268 -24.366 1.00 51.38 124 ASN A CA 1
ATOM 1000 C C . ASN A 1 124 ? 14.394 11.620 -25.791 1.00 51.38 124 ASN A C 1
ATOM 1002 O O . ASN A 1 124 ? 15.588 11.536 -26.069 1.00 51.38 124 ASN A O 1
ATOM 1006 N N . THR A 1 125 ? 13.493 12.039 -26.684 1.00 45.38 125 THR A N 1
ATOM 1007 C CA . THR A 1 125 ? 13.823 12.527 -28.038 1.00 45.38 125 THR A CA 1
ATOM 1008 C C . THR A 1 125 ? 13.951 14.048 -28.151 1.00 45.38 125 THR A C 1
ATOM 1010 O O . THR A 1 125 ? 14.175 14.551 -29.247 1.00 45.38 125 THR A O 1
ATOM 1013 N N . SER A 1 126 ? 13.839 14.799 -27.053 1.00 43.78 126 SER A N 1
ATOM 1014 C CA . SER A 1 126 ? 13.918 16.264 -27.080 1.00 43.78 126 SER A CA 1
ATOM 1015 C C . SER A 1 126 ? 14.990 16.800 -26.134 1.00 43.78 126 SER A C 1
ATOM 1017 O O . SER A 1 126 ? 14.693 17.428 -25.120 1.00 43.78 126 SER A O 1
ATOM 1019 N N . THR A 1 127 ? 16.253 16.579 -26.493 1.00 47.97 127 THR A N 1
ATOM 1020 C CA . THR A 1 127 ? 17.321 17.547 -26.217 1.00 47.97 127 THR A CA 1
ATOM 1021 C C . THR A 1 127 ? 17.660 18.266 -27.518 1.00 47.97 127 THR A C 1
ATOM 1023 O O . THR A 1 127 ? 18.667 17.962 -28.144 1.00 47.97 127 THR A O 1
ATOM 1026 N N . ASP A 1 128 ? 16.777 19.152 -27.966 1.00 42.44 128 ASP A N 1
ATOM 1027 C CA . ASP A 1 128 ? 17.173 20.442 -28.532 1.00 42.44 128 ASP A CA 1
ATOM 1028 C C . ASP A 1 128 ? 15.944 21.352 -28.640 1.00 42.44 128 ASP A C 1
ATOM 1030 O O . ASP A 1 128 ? 14.802 20.893 -28.590 1.00 42.44 128 ASP A O 1
ATOM 1034 N N . SER A 1 129 ? 16.203 22.650 -28.670 1.00 47.16 129 SER A N 1
ATOM 1035 C CA . SER A 1 129 ? 15.285 23.727 -28.315 1.00 47.16 129 SER A CA 1
ATOM 1036 C C . SER A 1 129 ? 14.005 23.882 -29.163 1.00 47.16 129 SER A C 1
ATOM 1038 O O . SER A 1 129 ? 13.910 23.494 -30.323 1.00 47.16 129 SER A O 1
ATOM 1040 N N . ASP A 1 130 ? 13.054 24.583 -28.536 1.00 44.31 130 ASP A N 1
ATOM 1041 C CA . ASP A 1 130 ? 12.041 25.472 -29.116 1.00 44.31 130 ASP A CA 1
ATOM 1042 C C . ASP A 1 130 ? 10.742 24.929 -29.749 1.00 44.31 130 ASP A C 1
ATOM 1044 O O . ASP A 1 130 ? 10.672 24.348 -30.829 1.00 44.31 130 ASP A O 1
ATOM 1048 N N . SER A 1 131 ? 9.652 25.368 -29.107 1.00 40.31 131 SER A N 1
ATOM 1049 C CA . SER A 1 131 ? 8.262 25.458 -29.571 1.00 40.31 131 SER A CA 1
ATOM 1050 C C . SER A 1 131 ? 7.500 24.141 -29.783 1.00 40.31 131 SER A C 1
ATOM 1052 O O . SER A 1 131 ? 7.620 23.429 -30.779 1.00 40.31 131 SER A O 1
ATOM 1054 N N . VAL A 1 132 ? 6.575 23.877 -28.856 1.00 47.81 132 VAL A N 1
ATOM 1055 C CA . VAL A 1 132 ? 5.479 22.926 -29.060 1.00 47.81 132 VAL A CA 1
ATOM 1056 C C . VAL A 1 132 ? 4.600 23.453 -30.195 1.00 47.81 132 VAL A C 1
ATOM 1058 O O . VAL A 1 132 ? 3.790 24.355 -30.003 1.00 47.81 132 VAL A O 1
ATOM 1061 N N . THR A 1 133 ? 4.743 22.876 -31.385 1.00 43.88 133 THR A N 1
ATOM 1062 C CA . THR A 1 133 ? 3.716 22.952 -32.427 1.00 43.88 133 THR A CA 1
ATOM 1063 C C . THR A 1 133 ? 2.985 21.618 -32.441 1.00 43.88 133 THR A C 1
ATOM 1065 O O . THR A 1 133 ? 3.531 20.616 -32.904 1.00 43.88 133 THR A O 1
ATOM 1068 N N . ILE A 1 134 ? 1.751 21.596 -31.932 1.00 49.28 134 ILE A N 1
ATOM 1069 C CA . ILE A 1 134 ? 0.851 20.447 -32.076 1.00 49.28 134 ILE A CA 1
ATOM 1070 C C . ILE A 1 134 ? 0.565 20.286 -33.572 1.00 49.28 134 ILE A C 1
ATOM 1072 O O . ILE A 1 134 ? -0.203 21.049 -34.155 1.00 49.28 134 ILE A O 1
ATOM 1076 N N . LYS A 1 135 ? 1.215 19.313 -34.214 1.00 43.25 135 LYS A N 1
ATOM 1077 C CA . LYS A 1 135 ? 0.875 18.894 -35.574 1.00 43.25 135 LYS A CA 1
ATOM 1078 C C . LYS A 1 135 ? -0.123 17.754 -35.458 1.00 43.25 135 LYS A C 1
ATOM 1080 O O . LYS A 1 135 ? 0.231 16.651 -35.058 1.00 43.25 135 LYS A O 1
ATOM 1085 N N . SER A 1 136 ? -1.377 18.059 -35.767 1.00 47.94 136 SER A N 1
ATOM 1086 C CA . SER A 1 136 ? -2.440 17.076 -35.930 1.00 47.94 136 SER A CA 1
ATOM 1087 C C . SER A 1 136 ? -2.059 16.023 -36.980 1.00 47.94 136 SER A C 1
ATOM 1089 O O . SER A 1 136 ? -1.402 16.306 -37.983 1.00 47.94 136 SER A O 1
ATOM 1091 N N . GLU A 1 137 ? -2.489 14.793 -36.721 1.00 47.28 137 GLU A N 1
ATOM 1092 C CA . GLU A 1 137 ? -2.118 13.516 -37.348 1.00 47.28 137 GLU A CA 1
ATOM 1093 C C . GLU A 1 137 ? -2.597 13.334 -38.811 1.00 47.28 137 GLU A C 1
ATOM 1095 O O . GLU A 1 137 ? -2.787 12.222 -39.289 1.00 47.28 137 GLU A O 1
ATOM 1100 N N . ALA A 1 138 ? -2.792 14.417 -39.570 1.00 46.75 138 ALA A N 1
ATOM 1101 C CA . ALA A 1 138 ? -3.323 14.365 -40.939 1.00 46.75 138 ALA A CA 1
ATOM 1102 C C . ALA A 1 138 ? -2.248 14.361 -42.052 1.00 46.75 138 ALA A C 1
ATOM 1104 O O . ALA A 1 138 ? -2.589 14.376 -43.233 1.00 46.75 138 ALA A O 1
ATOM 1105 N N . ALA A 1 139 ? -0.950 14.345 -41.722 1.00 47.56 139 ALA A N 1
ATOM 1106 C CA . ALA A 1 139 ? 0.127 14.644 -42.681 1.00 47.56 139 ALA A CA 1
ATOM 1107 C C . ALA A 1 139 ? 1.106 13.489 -42.998 1.00 47.56 139 ALA A C 1
ATOM 1109 O O . ALA A 1 139 ? 2.201 13.748 -43.494 1.00 47.56 139 ALA A O 1
ATOM 1110 N N . LEU A 1 140 ? 0.743 12.220 -42.772 1.00 46.53 140 LEU A N 1
ATOM 1111 C CA . LEU A 1 140 ? 1.586 11.065 -43.151 1.00 46.53 140 LEU A CA 1
ATOM 1112 C C . LEU A 1 140 ? 1.280 10.471 -44.542 1.00 46.53 140 LEU A C 1
ATOM 1114 O O . LEU A 1 140 ? 1.644 9.337 -44.838 1.00 46.53 140 LEU A O 1
ATOM 1118 N N . LYS A 1 141 ? 0.706 11.262 -45.456 1.00 47.88 141 LYS A N 1
ATOM 1119 C CA . LYS A 1 141 ? 1.002 11.117 -46.889 1.00 47.88 141 LYS A CA 1
ATOM 1120 C C . LYS A 1 141 ? 1.931 12.257 -47.270 1.00 47.88 141 LYS A C 1
ATOM 1122 O O . LYS A 1 141 ? 1.473 13.355 -47.577 1.00 47.88 141 LYS A O 1
ATOM 1127 N N . THR A 1 142 ? 3.236 12.008 -47.263 1.00 48.50 142 THR A N 1
ATOM 1128 C CA . THR A 1 142 ? 4.202 12.884 -47.928 1.00 48.50 142 THR A CA 1
ATOM 1129 C C . THR A 1 142 ? 3.947 12.815 -49.433 1.00 48.50 142 THR A C 1
ATOM 1131 O O . THR A 1 142 ? 4.600 12.090 -50.178 1.00 48.50 142 THR A O 1
ATOM 1134 N N . VAL A 1 143 ? 2.945 13.566 -49.897 1.00 56.00 143 VAL A N 1
ATOM 1135 C CA . VAL A 1 143 ? 2.788 13.888 -51.311 1.00 56.00 143 VAL A CA 1
ATOM 1136 C C . VAL A 1 143 ? 4.059 14.638 -51.679 1.00 56.00 143 VAL A C 1
ATOM 1138 O O . VAL A 1 143 ? 4.254 15.784 -51.279 1.00 56.00 143 VAL A O 1
ATOM 1141 N N . SER A 1 144 ? 4.984 13.953 -52.353 1.00 59.53 144 SER A N 1
ATOM 1142 C CA . SER A 1 144 ? 6.181 14.585 -52.898 1.00 59.53 144 SER A CA 1
ATOM 1143 C C . SER A 1 144 ? 5.723 15.806 -53.691 1.00 59.53 144 SER A C 1
ATOM 1145 O O . SER A 1 144 ? 4.879 15.669 -54.564 1.00 59.53 144 SER A O 1
ATOM 1147 N N . ILE A 1 145 ? 6.223 16.998 -53.368 1.00 67.69 145 ILE A N 1
ATOM 1148 C CA . ILE A 1 145 ? 5.923 18.248 -54.098 1.00 67.69 145 ILE A CA 1
ATOM 1149 C C . ILE A 1 145 ? 6.883 18.400 -55.297 1.00 67.69 145 ILE A C 1
ATOM 1151 O O . ILE A 1 145 ? 6.713 19.252 -56.172 1.00 67.69 145 ILE A O 1
ATOM 1155 N N . ASN A 1 146 ? 7.915 17.555 -55.361 1.00 74.94 146 ASN A N 1
ATOM 1156 C CA . ASN A 1 146 ? 8.977 17.661 -56.348 1.00 74.94 146 ASN A CA 1
ATOM 1157 C C . ASN A 1 146 ? 8.595 16.946 -57.651 1.00 74.94 146 ASN A C 1
ATOM 1159 O O . ASN A 1 146 ? 8.066 15.835 -57.645 1.00 74.94 146 ASN A O 1
ATOM 1163 N N . CYS A 1 147 ? 8.902 17.591 -58.778 1.00 80.38 147 CYS A N 1
ATOM 1164 C CA . CYS A 1 147 ? 8.783 16.999 -60.112 1.00 80.38 147 CYS A CA 1
ATOM 1165 C C . CYS A 1 147 ? 9.957 16.048 -60.384 1.00 80.38 147 CYS A C 1
ATOM 1167 O O . CYS A 1 147 ? 11.096 16.340 -60.002 1.00 80.38 147 CYS A O 1
ATOM 1169 N N . GLN A 1 148 ? 9.687 14.940 -61.071 1.00 76.38 148 GLN A N 1
ATOM 1170 C CA . GLN A 1 148 ? 10.700 13.977 -61.511 1.00 76.38 148 GLN A CA 1
ATOM 1171 C C . GLN A 1 148 ? 11.136 14.265 -62.955 1.00 76.38 148 GLN A C 1
ATOM 1173 O O . GLN A 1 148 ? 10.476 15.021 -63.666 1.00 76.38 148 GLN A O 1
ATOM 1178 N N . ASP A 1 149 ? 12.286 13.722 -63.369 1.00 73.19 149 ASP A N 1
ATOM 1179 C CA . ASP A 1 149 ? 12.831 13.886 -64.727 1.00 73.19 149 ASP A CA 1
ATOM 1180 C C . ASP A 1 149 ? 11.783 13.509 -65.787 1.00 73.19 149 ASP A C 1
ATOM 1182 O O . ASP A 1 149 ? 11.363 12.361 -65.861 1.00 73.19 149 ASP A O 1
ATOM 1186 N N . GLY A 1 150 ? 11.324 14.491 -66.572 1.00 71.38 150 GLY A N 1
ATOM 1187 C CA . GLY A 1 150 ? 10.309 14.293 -67.613 1.00 71.38 150 GLY A CA 1
ATOM 1188 C C . GLY A 1 150 ? 8.845 14.281 -67.147 1.00 71.38 150 GLY A C 1
ATOM 1189 O O . GLY A 1 150 ? 7.958 14.254 -67.997 1.00 71.38 150 GLY A O 1
ATOM 1190 N N . CYS A 1 151 ? 8.552 14.372 -65.843 1.00 77.69 151 CYS A N 1
ATOM 1191 C CA . CYS A 1 151 ? 7.179 14.363 -65.322 1.00 77.69 151 CYS A CA 1
ATOM 1192 C C . CYS A 1 151 ? 6.910 15.539 -64.375 1.00 77.69 151 CYS A C 1
ATOM 1194 O O . CYS A 1 151 ? 7.555 15.704 -63.336 1.00 77.69 151 CYS A O 1
ATOM 1196 N N . HIS A 1 152 ? 5.908 16.350 -64.723 1.00 81.56 152 HIS A N 1
ATOM 1197 C CA . HIS A 1 152 ? 5.428 17.418 -63.855 1.00 81.56 152 HIS A CA 1
ATOM 1198 C C . HIS A 1 152 ? 4.463 16.865 -62.809 1.00 81.56 152 HIS A C 1
ATOM 1200 O O . HIS A 1 152 ? 3.555 16.106 -63.133 1.00 81.56 152 HIS A O 1
ATOM 1206 N N . ASN A 1 153 ? 4.661 17.282 -61.566 1.00 80.88 153 ASN A N 1
ATOM 1207 C CA . ASN A 1 153 ? 3.765 16.980 -60.467 1.00 80.88 153 ASN A CA 1
ATOM 1208 C C . ASN A 1 153 ? 2.740 18.106 -60.333 1.00 80.88 153 ASN A C 1
ATOM 1210 O O . ASN A 1 153 ? 3.131 19.260 -60.178 1.00 80.88 153 ASN A O 1
ATOM 1214 N N . GLU A 1 154 ? 1.454 17.769 -60.367 1.00 78.62 154 GLU A N 1
ATOM 1215 C CA . GLU A 1 154 ? 0.348 18.734 -60.302 1.00 78.62 154 GLU A CA 1
ATOM 1216 C C . GLU A 1 154 ? 0.325 19.529 -58.988 1.00 78.62 154 GLU A C 1
ATOM 1218 O O . GLU A 1 154 ? -0.163 20.654 -58.955 1.00 78.62 154 GLU A O 1
ATOM 1223 N N . ASN A 1 155 ? 0.932 18.988 -57.928 1.00 76.56 155 ASN A N 1
ATOM 1224 C CA . ASN A 1 155 ? 1.057 19.642 -56.626 1.00 76.56 155 ASN A CA 1
ATOM 1225 C C . ASN A 1 155 ? 2.339 20.481 -56.485 1.00 76.56 155 ASN A C 1
ATOM 1227 O O . ASN A 1 155 ? 2.658 20.957 -55.392 1.00 76.56 155 ASN A O 1
ATOM 1231 N N . ALA A 1 156 ? 3.124 20.641 -57.555 1.00 78.81 156 ALA A N 1
ATOM 1232 C CA . ALA A 1 156 ? 4.334 21.447 -57.512 1.00 78.81 156 ALA A CA 1
ATOM 1233 C C . ALA A 1 156 ? 4.012 22.943 -57.383 1.00 78.81 156 ALA A C 1
ATOM 1235 O O . ALA A 1 156 ? 3.041 23.453 -57.931 1.00 78.81 156 ALA A O 1
ATOM 1236 N N . ARG A 1 157 ? 4.902 23.697 -56.725 1.00 78.69 157 ARG A N 1
ATOM 1237 C CA . ARG A 1 157 ? 4.766 25.159 -56.535 1.00 78.69 157 ARG A CA 1
ATOM 1238 C C . ARG A 1 157 ? 4.975 25.994 -57.814 1.00 78.69 157 ARG A C 1
ATOM 1240 O O . ARG A 1 157 ? 5.229 27.190 -57.733 1.00 78.69 157 ARG A O 1
ATOM 1247 N N . HIS A 1 158 ? 4.951 25.368 -58.987 1.00 79.62 158 HIS A N 1
ATOM 1248 C CA . HIS A 1 158 ? 5.122 26.014 -60.286 1.00 79.62 158 HIS A CA 1
ATOM 1249 C C . HIS A 1 158 ? 4.174 25.379 -61.301 1.00 79.62 158 HIS A C 1
ATOM 1251 O O . HIS A 1 158 ? 3.818 24.216 -61.168 1.00 79.62 158 HIS A O 1
ATOM 1257 N N . SER A 1 159 ? 3.791 26.121 -62.337 1.00 82.81 159 SER A N 1
ATOM 1258 C CA . SER A 1 159 ? 2.944 25.588 -63.406 1.00 82.81 159 SER A CA 1
ATOM 1259 C C . SER A 1 159 ? 3.716 24.636 -64.328 1.00 82.81 159 SER A C 1
ATOM 1261 O O . SER A 1 159 ? 4.925 24.787 -64.531 1.00 82.81 159 SER A O 1
ATOM 1263 N N . LYS A 1 160 ? 3.007 23.700 -64.975 1.00 80.75 160 LYS A N 1
ATOM 1264 C CA . LYS A 1 160 ? 3.575 22.745 -65.950 1.00 80.75 160 LYS A CA 1
ATOM 1265 C C . LYS A 1 160 ? 4.420 23.420 -67.038 1.00 80.75 160 LYS A C 1
ATOM 1267 O O . LYS A 1 160 ? 5.457 22.891 -67.429 1.00 80.75 160 LYS A O 1
ATOM 1272 N N . ALA A 1 161 ? 4.008 24.605 -67.495 1.00 80.31 161 ALA A N 1
ATOM 1273 C CA . ALA A 1 161 ? 4.703 25.374 -68.530 1.00 80.31 161 ALA A CA 1
ATOM 1274 C C . ALA A 1 161 ? 6.106 25.854 -68.107 1.00 80.31 161 ALA A C 1
ATOM 1276 O O . ALA A 1 161 ? 6.993 25.965 -68.955 1.00 80.31 161 ALA A O 1
ATOM 1277 N N . ASN A 1 162 ? 6.304 26.082 -66.804 1.00 78.25 162 ASN A N 1
ATOM 1278 C CA . ASN A 1 162 ? 7.541 26.593 -66.208 1.00 78.25 162 ASN A CA 1
ATOM 1279 C C . ASN A 1 162 ? 8.338 25.499 -65.475 1.00 78.25 162 ASN A C 1
ATOM 1281 O O . ASN A 1 162 ? 9.274 25.787 -64.729 1.00 78.25 162 ASN A O 1
ATOM 1285 N N . CYS A 1 163 ? 7.982 24.227 -65.673 1.00 84.31 163 CYS A N 1
ATOM 1286 C CA . CYS A 1 163 ? 8.688 23.107 -65.073 1.00 84.31 163 CYS A CA 1
ATOM 1287 C C . CYS A 1 163 ? 10.003 22.835 -65.813 1.00 84.31 163 CYS A C 1
ATOM 1289 O O . CYS A 1 163 ? 10.018 22.217 -66.876 1.00 84.31 163 CYS A O 1
ATOM 1291 N N . TYR A 1 164 ? 11.131 23.223 -65.219 1.00 84.69 164 TYR A N 1
ATOM 1292 C CA . TYR A 1 164 ? 12.469 22.965 -65.778 1.00 84.69 164 TYR A CA 1
ATOM 1293 C C . TYR A 1 164 ? 12.845 21.481 -65.839 1.00 84.69 164 TYR A C 1
ATOM 1295 O O . TYR A 1 164 ? 13.782 21.104 -66.536 1.00 84.69 164 TYR A O 1
ATOM 1303 N N . LYS A 1 165 ? 12.113 20.637 -65.110 1.00 80.50 165 LYS A N 1
ATOM 1304 C CA . LYS A 1 165 ? 12.283 19.183 -65.114 1.00 80.50 165 LYS A CA 1
ATOM 1305 C C . LYS A 1 165 ? 11.530 18.509 -66.273 1.00 80.50 165 LYS A C 1
ATOM 1307 O O . LYS A 1 165 ? 11.932 17.434 -66.704 1.00 80.50 165 LYS A O 1
ATOM 1312 N N . LEU A 1 166 ? 10.487 19.168 -66.792 1.00 83.62 166 LEU A N 1
ATOM 1313 C CA . LEU A 1 166 ? 9.742 18.780 -67.996 1.00 83.62 166 LEU A CA 1
ATOM 1314 C C . LEU A 1 166 ? 10.333 19.429 -69.261 1.00 83.62 166 LEU A C 1
ATOM 1316 O O . LEU A 1 166 ? 10.415 18.788 -70.301 1.00 83.62 166 LEU A O 1
ATOM 1320 N N . TYR A 1 167 ? 10.796 20.681 -69.158 1.00 81.94 167 TYR A N 1
ATOM 1321 C CA . TYR A 1 167 ? 11.422 21.437 -70.248 1.00 81.94 167 TYR A CA 1
ATOM 1322 C C . TYR A 1 167 ? 12.829 21.932 -69.864 1.00 81.94 167 TYR A C 1
ATOM 1324 O O . TYR A 1 167 ? 13.009 23.122 -69.576 1.00 81.94 167 TYR A O 1
ATOM 1332 N N . PRO A 1 168 ? 13.856 21.062 -69.897 1.00 77.81 168 PRO A N 1
ATOM 1333 C CA . PRO A 1 168 ? 15.234 21.431 -69.551 1.00 77.81 168 PRO A CA 1
ATOM 1334 C C . PRO A 1 168 ? 15.808 22.580 -70.392 1.00 77.81 168 PRO A C 1
ATOM 1336 O O . PRO A 1 168 ? 16.649 23.341 -69.917 1.00 77.81 168 PRO A O 1
ATOM 1339 N N . ASN A 1 169 ? 15.316 22.753 -71.622 1.00 77.25 169 ASN A N 1
ATOM 1340 C CA . ASN A 1 169 ? 15.755 23.808 -72.540 1.00 77.25 169 ASN A CA 1
ATOM 1341 C C . ASN A 1 169 ? 15.316 25.215 -72.110 1.00 77.25 169 ASN A C 1
ATOM 1343 O O . ASN A 1 169 ? 15.926 26.193 -72.525 1.00 77.25 169 ASN A O 1
ATOM 1347 N N . LYS A 1 170 ? 14.286 25.326 -71.261 1.00 80.88 170 LYS A N 1
ATOM 1348 C CA . LYS A 1 170 ? 13.836 26.604 -70.686 1.00 80.88 170 LYS A CA 1
ATOM 1349 C C . LYS A 1 170 ? 14.525 26.929 -69.359 1.00 80.88 170 LYS A C 1
ATOM 1351 O O . LYS A 1 170 ? 14.259 27.972 -68.771 1.00 80.88 170 LYS A O 1
ATOM 1356 N N . ALA A 1 171 ? 15.368 26.028 -68.857 1.00 80.31 171 ALA A N 1
ATOM 1357 C CA . ALA A 1 171 ? 16.020 26.212 -67.576 1.00 80.31 171 ALA A CA 1
ATOM 1358 C C . ALA A 1 171 ? 17.162 27.237 -67.684 1.00 80.31 171 ALA A C 1
ATOM 1360 O O . ALA A 1 171 ? 18.023 27.091 -68.557 1.00 80.31 171 ALA A O 1
ATOM 1361 N N . PRO A 1 172 ? 17.233 28.230 -66.780 1.00 84.12 172 PRO A N 1
ATOM 1362 C CA . PRO A 1 172 ? 18.353 29.162 -66.744 1.00 84.12 172 PRO A CA 1
ATOM 1363 C C . PRO A 1 172 ? 19.661 28.435 -66.400 1.00 84.12 172 PRO A C 1
ATOM 1365 O O . PRO A 1 172 ? 19.665 27.445 -65.662 1.00 84.12 172 PRO A O 1
ATOM 1368 N N . GLU A 1 173 ? 20.793 28.953 -66.877 1.00 81.06 173 GLU A N 1
ATOM 1369 C CA . GLU A 1 173 ? 22.118 28.331 -66.692 1.00 81.06 173 GLU A CA 1
ATOM 1370 C C . GLU A 1 173 ? 22.473 28.080 -65.216 1.00 81.06 173 GLU A C 1
ATOM 1372 O O . GLU A 1 173 ? 23.054 27.051 -64.861 1.00 81.06 173 GLU A O 1
ATOM 1377 N N . ALA A 1 174 ? 22.020 28.954 -64.312 1.00 81.12 174 ALA A N 1
ATOM 1378 C CA . ALA A 1 174 ? 22.183 28.768 -62.871 1.00 81.12 174 ALA A CA 1
ATOM 1379 C C . ALA A 1 174 ? 21.520 27.475 -62.350 1.00 81.12 174 ALA A C 1
ATOM 1381 O O . ALA A 1 174 ? 22.058 26.813 -61.459 1.00 81.12 174 ALA A O 1
ATOM 1382 N N . TYR A 1 175 ? 20.370 27.087 -62.908 1.00 80.88 175 TYR A N 1
ATOM 1383 C CA . TYR A 1 175 ? 19.669 25.857 -62.539 1.00 80.88 175 TYR A CA 1
ATOM 1384 C C . TYR A 1 175 ? 20.415 24.616 -63.042 1.00 80.88 175 TYR A C 1
ATOM 1386 O O . TYR A 1 175 ? 20.603 23.660 -62.285 1.00 80.88 175 TYR A O 1
ATOM 1394 N N . LYS A 1 176 ? 20.915 24.654 -64.285 1.00 79.25 176 LYS A N 1
ATOM 1395 C CA . LYS A 1 176 ? 21.724 23.569 -64.864 1.00 79.25 176 LYS A CA 1
ATOM 1396 C C . LYS A 1 176 ? 23.011 23.352 -64.063 1.00 79.25 176 LYS A C 1
ATOM 1398 O O . LYS A 1 176 ? 23.305 22.222 -63.675 1.00 79.25 176 LYS A O 1
ATOM 1403 N N . LYS A 1 177 ? 23.713 24.434 -63.699 1.00 82.06 177 LYS A N 1
ATOM 1404 C CA . LYS A 1 177 ? 24.923 24.380 -62.857 1.00 82.06 177 LYS A CA 1
ATOM 1405 C C . LYS A 1 177 ? 24.644 23.749 -61.489 1.00 82.06 177 LYS A C 1
ATOM 1407 O O . LYS A 1 177 ? 25.409 22.899 -61.041 1.00 82.06 177 LYS A O 1
ATOM 1412 N N . ARG A 1 178 ? 23.521 24.092 -60.844 1.00 80.88 178 ARG A N 1
ATOM 1413 C CA . ARG A 1 178 ? 23.102 23.466 -59.574 1.00 80.88 178 ARG A CA 1
ATOM 1414 C C . ARG A 1 178 ? 22.811 21.972 -59.723 1.00 80.88 178 ARG A C 1
ATOM 1416 O O . ARG A 1 178 ? 23.208 21.204 -58.850 1.00 80.88 178 ARG A O 1
ATOM 1423 N N . GLN A 1 179 ? 22.167 21.545 -60.812 1.00 79.50 179 GLN A N 1
ATOM 1424 C CA . GLN A 1 179 ? 21.944 20.117 -61.058 1.00 79.50 179 GLN A CA 1
ATOM 1425 C C . GLN A 1 179 ? 23.255 19.350 -61.261 1.00 79.50 179 GLN A C 1
ATOM 1427 O O . GLN A 1 179 ? 23.401 18.262 -60.708 1.00 79.50 179 GLN A O 1
ATOM 1432 N N . LEU A 1 180 ? 24.212 19.908 -62.008 1.00 80.19 180 LEU A N 1
ATOM 1433 C CA . LEU A 1 180 ? 25.523 19.283 -62.214 1.00 80.19 180 LEU A CA 1
ATOM 1434 C C . LEU A 1 180 ? 26.293 19.143 -60.896 1.00 80.19 180 LEU A C 1
ATOM 1436 O O . LEU A 1 180 ? 26.811 18.068 -60.607 1.00 80.19 180 LEU A O 1
ATOM 1440 N N . LEU A 1 181 ? 26.283 20.178 -60.049 1.00 81.75 181 LEU A N 1
ATOM 1441 C CA . LEU A 1 181 ? 26.892 20.125 -58.715 1.00 81.75 181 LEU A CA 1
ATOM 1442 C C . LEU A 1 181 ? 26.224 19.076 -57.814 1.00 81.75 181 LEU A C 1
ATOM 1444 O O . LEU A 1 181 ? 26.910 18.359 -57.090 1.00 81.75 181 LEU A O 1
ATOM 1448 N N . ALA A 1 182 ? 24.895 18.953 -57.865 1.00 78.94 182 ALA A N 1
ATOM 1449 C CA . ALA A 1 182 ? 24.169 17.935 -57.108 1.00 78.94 182 ALA A CA 1
ATOM 1450 C C . ALA A 1 182 ? 24.477 16.509 -57.602 1.00 78.94 182 ALA A C 1
ATOM 1452 O O . ALA A 1 182 ? 24.617 15.601 -56.784 1.00 78.94 182 ALA A O 1
ATOM 1453 N N . LYS A 1 183 ? 24.624 16.311 -58.920 1.00 77.94 183 LYS A N 1
ATOM 1454 C CA . LYS A 1 183 ? 25.047 15.027 -59.505 1.00 77.94 183 LYS A CA 1
ATOM 1455 C C . LYS A 1 183 ? 26.490 14.680 -59.123 1.00 77.94 183 LYS A C 1
ATOM 1457 O O . LYS A 1 183 ? 26.735 13.551 -58.718 1.00 77.94 183 LYS A O 1
ATOM 1462 N N . ALA A 1 184 ? 27.408 15.649 -59.155 1.00 78.25 184 ALA A N 1
ATOM 1463 C CA . ALA A 1 184 ? 28.799 15.455 -58.738 1.00 78.25 184 ALA A CA 1
ATOM 1464 C C . ALA A 1 184 ? 28.921 15.109 -57.242 1.00 78.25 184 ALA A C 1
ATOM 1466 O O . ALA A 1 184 ? 29.655 14.197 -56.877 1.00 78.25 184 ALA A O 1
ATOM 1467 N N . LYS A 1 185 ? 28.144 15.771 -56.371 1.00 74.69 185 LYS A N 1
ATOM 1468 C CA . LYS A 1 185 ? 28.088 15.426 -54.939 1.00 74.69 185 LYS A CA 1
ATOM 1469 C C . LYS A 1 185 ? 27.552 14.015 -54.694 1.00 74.69 185 LYS A C 1
ATOM 1471 O O . LYS A 1 185 ? 28.076 13.322 -53.833 1.00 74.69 185 LYS A O 1
ATOM 1476 N N . LYS A 1 186 ? 26.537 13.582 -55.451 1.00 73.31 186 LYS A N 1
ATOM 1477 C CA . LYS A 1 186 ? 26.021 12.207 -55.365 1.00 73.31 186 LYS A CA 1
ATOM 1478 C C . LYS A 1 186 ? 27.039 11.173 -55.849 1.00 73.31 186 LYS A C 1
ATOM 1480 O O . LYS A 1 186 ? 27.158 10.138 -55.215 1.00 73.31 186 LYS A O 1
ATOM 1485 N N . ALA A 1 187 ? 27.792 11.463 -56.911 1.00 68.25 187 ALA A N 1
ATOM 1486 C CA . ALA A 1 187 ? 28.863 10.579 -57.374 1.00 68.25 187 ALA A CA 1
ATOM 1487 C C . ALA A 1 187 ? 29.984 10.435 -56.328 1.00 68.25 187 ALA A C 1
ATOM 1489 O O . ALA A 1 187 ? 30.407 9.320 -56.049 1.00 68.25 187 ALA A O 1
ATOM 1490 N N . ASN A 1 188 ? 30.388 11.536 -55.681 1.00 63.78 188 ASN A N 1
ATOM 1491 C CA . ASN A 1 188 ? 31.399 11.498 -54.617 1.00 63.78 188 ASN A CA 1
ATOM 1492 C C . ASN A 1 188 ? 30.923 10.775 -53.344 1.00 63.78 188 ASN A C 1
ATOM 1494 O O . ASN A 1 188 ? 31.733 10.139 -52.676 1.00 63.78 188 ASN A O 1
ATOM 1498 N N . ALA A 1 189 ? 29.629 10.857 -53.009 1.00 57.44 189 ALA A N 1
ATOM 1499 C CA . ALA A 1 189 ? 29.059 10.132 -51.871 1.00 57.44 189 ALA A CA 1
ATOM 1500 C C . ALA A 1 189 ? 29.064 8.607 -52.092 1.00 57.44 189 ALA A C 1
ATOM 1502 O O . ALA A 1 189 ? 29.369 7.860 -51.170 1.00 57.44 189 ALA A O 1
ATOM 1503 N N . VAL A 1 190 ? 28.807 8.155 -53.325 1.00 56.66 190 VAL A N 1
ATOM 1504 C CA . VAL A 1 190 ? 28.859 6.726 -53.683 1.00 56.66 190 VAL A CA 1
ATOM 1505 C C . VAL A 1 190 ? 30.294 6.186 -53.620 1.00 56.66 190 VAL A C 1
ATOM 1507 O O . VAL A 1 190 ? 30.502 5.066 -53.180 1.00 56.66 190 VAL A O 1
ATOM 1510 N N . THR A 1 191 ? 31.307 6.985 -53.972 1.00 54.00 191 THR A N 1
ATOM 1511 C CA . THR A 1 191 ? 32.717 6.557 -53.873 1.00 54.00 191 THR A CA 1
ATOM 1512 C C . THR A 1 191 ? 33.279 6.547 -52.447 1.00 54.00 191 THR A C 1
ATOM 1514 O O . THR A 1 191 ? 34.321 5.942 -52.220 1.00 54.00 191 THR A O 1
ATOM 1517 N N . SER A 1 192 ? 32.636 7.220 -51.483 1.00 53.28 192 SER A N 1
ATOM 1518 C CA . SER A 1 192 ? 33.102 7.251 -50.086 1.00 53.28 192 SER A CA 1
ATOM 1519 C C . SER A 1 192 ? 32.583 6.100 -49.219 1.00 53.28 192 SER A C 1
ATOM 1521 O O . SER A 1 192 ? 33.139 5.868 -48.150 1.00 53.28 192 SER A O 1
ATOM 1523 N N . GLU A 1 193 ? 31.550 5.377 -49.659 1.00 49.56 193 GLU A N 1
ATOM 1524 C CA . GLU A 1 193 ? 31.005 4.216 -48.931 1.00 49.56 193 GLU A CA 1
ATOM 1525 C C . GLU A 1 193 ? 31.789 2.910 -49.188 1.00 49.56 193 GLU A C 1
ATOM 1527 O O . GLU A 1 193 ? 31.656 1.971 -48.411 1.00 49.56 193 GLU A O 1
ATOM 1532 N N . ASP A 1 194 ? 32.682 2.866 -50.187 1.00 46.50 194 ASP A N 1
ATOM 1533 C CA . ASP A 1 194 ? 33.436 1.655 -50.576 1.00 46.50 194 ASP A CA 1
ATOM 1534 C C . ASP A 1 194 ? 34.821 1.489 -49.899 1.00 46.50 194 ASP A C 1
ATOM 1536 O O . ASP A 1 194 ? 35.559 0.561 -50.228 1.00 46.50 194 ASP A O 1
ATOM 1540 N N . ILE A 1 195 ? 35.216 2.353 -48.947 1.00 48.78 195 ILE A N 1
ATOM 1541 C CA . ILE A 1 195 ? 36.562 2.293 -48.315 1.00 48.78 195 ILE A CA 1
ATOM 1542 C C . ILE A 1 195 ? 36.544 1.824 -46.842 1.00 48.78 195 ILE A C 1
ATOM 1544 O O . ILE A 1 195 ? 37.600 1.546 -46.282 1.00 48.78 195 ILE A O 1
ATOM 1548 N N . SER A 1 196 ? 35.392 1.619 -46.189 1.00 48.38 196 SER A N 1
ATOM 1549 C CA . SER A 1 196 ? 35.373 1.186 -44.771 1.00 48.38 196 SER A CA 1
ATOM 1550 C C . SER A 1 196 ? 35.263 -0.334 -44.549 1.00 48.38 196 SER A C 1
ATOM 1552 O O . SER A 1 196 ? 34.714 -0.766 -43.535 1.00 48.38 196 SER A O 1
ATOM 1554 N N . GLY A 1 197 ? 35.746 -1.156 -45.484 1.00 44.78 197 GLY A N 1
ATOM 1555 C CA . GLY A 1 197 ? 35.495 -2.599 -45.468 1.00 44.78 197 GLY A CA 1
ATOM 1556 C C . GLY A 1 197 ? 36.664 -3.491 -45.872 1.00 44.78 197 GLY A C 1
ATOM 1557 O O . GLY A 1 197 ? 36.429 -4.420 -46.632 1.00 44.78 197 GLY A O 1
ATOM 1558 N N . VAL A 1 198 ? 37.893 -3.260 -45.393 1.00 39.97 198 VAL A N 1
ATOM 1559 C CA . VAL A 1 198 ? 38.962 -4.280 -45.445 1.00 39.97 198 VAL A CA 1
ATOM 1560 C C . VAL A 1 198 ? 39.882 -4.158 -44.220 1.00 39.97 198 VAL A C 1
ATOM 1562 O O . VAL A 1 198 ? 40.590 -3.165 -44.103 1.00 39.97 198 VAL A O 1
ATOM 1565 N N . TYR A 1 199 ? 39.814 -5.196 -43.371 1.00 40.62 199 TYR A N 1
ATOM 1566 C CA . TYR A 1 199 ? 40.740 -5.683 -42.324 1.00 40.62 199 TYR A CA 1
ATOM 1567 C C . TYR A 1 199 ? 41.457 -4.694 -41.393 1.00 40.62 199 TYR A C 1
ATOM 1569 O O . TYR A 1 199 ? 42.431 -4.039 -41.819 1.00 40.62 199 TYR A O 1
#